Protein AF-A0A210Q306-F1 (afdb_monomer_lite)

Foldseek 3Di:
DDDPDDPPLPQPLPLLLVLLVLLLVVLVCCCVPVVVLQVVDPLSVLVNVLSVVVNVCSDSVNRPPPDDQPCVVLSLLLSLLSLLLVLLSQLLVLLVCCCVPFFPDDPVLVVLSVVLVVLSVVLSVLSSVLSVLSVVQSVCVVVVHDRDPVSSVVSVVSSVVSVVSSVVSCVSSVVSSVRLLVRLVVLLVVLVVLLVVLQCVLVVQLVVCVVVVPDPVSNVVSPVVSVVSNVVSVVSVVSNVSSVVSVVSSVVSVVSSVSSVVSSVVVVVSCVVVCVVVPDPDDPDDDDDD

Secondary structure (DSSP, 8-state):
-----------TTTHHHHHHHHHHHHHHHHHHHSHHHHHT-HHHHHHHHHHHHHHHH--GGGG-SSS--TTHHHHHHHHHHHHHHHHHHHHHHHHHHHHHHT----HHHHHHHHHHHHHHHHHHHHHHHHHHHHHHHHHHHHTTPPPPHHHHHHHHHHHHHHHHHHHHHHHHHHHHHHHHHHHHHHHHHHHHHHHHHHHHHHHHHHHHHHHHT--HHHHHHHHHHHHHHHHHHHHTHHHHHHHHHHHHHHHHHHHHHHHHHHHHHHHHHHHHHHHTT-S------S----

Sequence (290 aa):
MTETGLHSLVKPSSEEQLAVECLCNHLQHLKNHDSHFYENQSFLSETQIFLERLRTVCTPESFDTVQVPGWLPCLQSLIVTVSETLYVVLSSYVCKKAADDVIVIPSRAKDQLKELLLWIRDIQKVVVAMQHGMVDMMEAKESRSAVPVRDSQQLAHRSQHALDMLEGCHVLLATVLEMVERKCTFEVRFFNTASVTVGTISVGRFAWSLWQGEGLEEVIHAGLWSTCMGFTAALFQVPRVRVTDIQTQLVRHQKLRKKIKKMSAGWKKNQDWSYAKFVHIPSPRNGARL

Structure (mmCIF, N/CA/C/O backbone):
data_AF-A0A210Q306-F1
#
_entry.id   AF-A0A210Q306-F1
#
loop_
_atom_site.group_PDB
_atom_site.id
_atom_site.type_symbol
_atom_site.label_atom_id
_atom_site.label_alt_id
_atom_site.label_comp_id
_atom_site.label_asym_id
_atom_site.label_entity_id
_atom_site.label_seq_id
_atom_site.pdbx_PDB_ins_code
_atom_site.Cartn_x
_atom_site.Cartn_y
_atom_site.Cartn_z
_atom_site.occupancy
_atom_site.B_iso_or_equiv
_atom_site.auth_seq_id
_atom_site.auth_comp_id
_atom_site.auth_asym_id
_atom_site.auth_atom_id
_atom_site.pdbx_PDB_model_num
ATOM 1 N N . MET A 1 1 ? 40.745 35.071 -16.436 1.00 32.53 1 MET A N 1
ATOM 2 C CA . MET A 1 1 ? 39.423 35.369 -17.032 1.00 32.53 1 MET A CA 1
ATOM 3 C C . MET A 1 1 ? 39.346 34.564 -18.319 1.00 32.53 1 MET A C 1
ATOM 5 O O . MET A 1 1 ? 40.253 34.735 -19.111 1.00 32.53 1 MET A O 1
ATOM 9 N N . THR A 1 2 ? 38.438 33.633 -18.596 1.00 36.88 2 THR A N 1
ATOM 10 C CA . THR A 1 2 ? 37.255 33.067 -17.922 1.00 36.88 2 THR A CA 1
ATOM 11 C C . THR A 1 2 ? 36.914 31.807 -18.732 1.00 36.88 2 THR A C 1
ATOM 13 O O . THR A 1 2 ? 36.442 31.949 -19.851 1.00 36.88 2 THR A O 1
ATOM 16 N N . GLU A 1 3 ? 37.135 30.604 -18.198 1.00 30.28 3 GLU A N 1
ATOM 17 C CA . GLU A 1 3 ? 36.608 29.344 -18.776 1.00 30.28 3 GLU A CA 1
ATOM 18 C C . GLU A 1 3 ? 35.972 28.455 -17.691 1.00 30.28 3 GLU A C 1
ATOM 20 O O . GLU A 1 3 ? 35.941 27.233 -17.760 1.00 30.28 3 GLU A O 1
ATOM 25 N N . THR A 1 4 ? 35.410 29.076 -16.655 1.00 40.00 4 THR A N 1
ATOM 26 C CA . THR A 1 4 ? 34.457 28.417 -15.755 1.00 40.00 4 THR A CA 1
ATOM 27 C C . THR A 1 4 ? 33.056 28.641 -16.301 1.00 40.00 4 THR A C 1
ATOM 29 O O . THR A 1 4 ? 32.362 29.571 -15.894 1.00 40.00 4 THR A O 1
ATOM 32 N N . GLY A 1 5 ? 32.653 27.817 -17.263 1.00 32.34 5 GLY A N 1
ATOM 33 C CA . GLY A 1 5 ? 31.313 27.857 -17.838 1.00 32.34 5 GLY A CA 1
ATOM 34 C C . GLY A 1 5 ? 30.818 26.465 -18.213 1.00 32.34 5 GLY A C 1
ATOM 35 O O . GLY A 1 5 ? 31.291 25.893 -19.182 1.00 32.34 5 GLY A O 1
ATOM 36 N N . LEU A 1 6 ? 29.815 25.969 -17.479 1.00 33.03 6 LEU A N 1
ATOM 37 C CA . LEU A 1 6 ? 28.946 24.828 -17.829 1.00 33.03 6 LEU A CA 1
ATOM 38 C C . LEU A 1 6 ? 29.453 23.379 -17.627 1.00 33.03 6 LEU A C 1
ATOM 40 O O . LEU A 1 6 ? 29.201 22.516 -18.463 1.00 33.03 6 LEU A O 1
ATOM 44 N N . HIS A 1 7 ? 29.986 23.041 -16.448 1.00 32.34 7 HIS A N 1
ATOM 45 C CA . HIS A 1 7 ? 30.028 21.634 -15.988 1.00 32.34 7 HIS A CA 1
ATOM 46 C C . HIS A 1 7 ? 29.140 21.332 -14.770 1.00 32.34 7 HIS A C 1
ATOM 48 O O . HIS A 1 7 ? 29.356 20.354 -14.065 1.00 32.34 7 HIS A O 1
ATOM 54 N N . SER A 1 8 ? 28.079 22.111 -14.545 1.00 32.75 8 SER A N 1
ATOM 55 C CA . SER A 1 8 ? 26.972 21.689 -13.675 1.00 32.75 8 SER A CA 1
ATOM 56 C C . SER A 1 8 ? 25.806 21.162 -14.518 1.00 32.75 8 SER A C 1
ATOM 58 O O . SER A 1 8 ? 24.692 21.683 -14.469 1.00 32.75 8 SER A O 1
ATOM 60 N N . LEU A 1 9 ? 26.058 20.149 -15.347 1.00 36.06 9 LEU A N 1
ATOM 61 C CA . LEU A 1 9 ? 24.964 19.306 -15.816 1.00 36.06 9 LEU A CA 1
ATOM 62 C C . LEU A 1 9 ? 24.588 18.425 -14.625 1.00 36.06 9 LEU A C 1
ATOM 64 O O . LEU A 1 9 ? 25.396 17.630 -14.155 1.00 36.06 9 LEU A O 1
ATOM 68 N N . VAL A 1 10 ? 23.404 18.705 -14.078 1.00 40.34 10 VAL A N 1
ATOM 69 C CA . VAL A 1 10 ? 22.701 17.973 -13.018 1.00 40.34 10 VAL A CA 1
ATOM 70 C C . VAL A 1 10 ? 23.116 16.507 -13.027 1.00 40.34 10 VAL A C 1
ATOM 72 O O . VAL A 1 10 ? 22.846 15.826 -14.008 1.00 40.34 10 VAL A O 1
ATOM 75 N N . LYS A 1 11 ? 23.775 16.032 -11.961 1.00 42.47 11 LYS A N 1
ATOM 76 C CA . LYS A 1 11 ? 24.082 14.608 -11.796 1.00 42.47 11 LYS A CA 1
ATOM 77 C C . LYS A 1 11 ? 22.750 13.844 -11.717 1.00 42.47 11 LYS A C 1
ATOM 79 O O . LYS A 1 11 ? 22.086 13.956 -10.687 1.00 42.47 11 LYS A O 1
ATOM 84 N N . PRO A 1 12 ? 22.371 13.040 -12.727 1.00 47.28 12 PRO A N 1
ATOM 85 C CA . PRO A 1 12 ? 21.210 12.149 -12.647 1.00 47.28 12 PRO A CA 1
ATOM 86 C C . PRO A 1 12 ? 21.438 10.985 -11.661 1.00 47.28 12 PRO A C 1
ATOM 88 O O . PRO A 1 12 ? 20.616 10.094 -11.536 1.00 47.28 12 PRO A O 1
ATOM 91 N N . SER A 1 13 ? 22.578 10.946 -10.961 1.00 55.38 13 SER A N 1
ATOM 92 C CA . SER A 1 13 ? 22.954 9.827 -10.100 1.00 55.38 13 SER A CA 1
ATOM 93 C C . SER A 1 13 ? 22.324 9.873 -8.704 1.00 55.38 13 SER A C 1
ATOM 95 O O . SER A 1 13 ? 22.337 8.856 -8.023 1.00 55.38 13 SER A O 1
ATOM 97 N N . SER A 1 14 ? 21.809 11.018 -8.231 1.00 63.56 14 SER A N 1
ATOM 98 C CA . SER A 1 14 ? 21.320 11.127 -6.847 1.00 63.56 14 SER A CA 1
ATOM 99 C C . SER A 1 14 ? 19.845 10.762 -6.693 1.00 63.56 14 SER A C 1
ATOM 101 O O . SER A 1 14 ? 19.502 10.030 -5.772 1.00 63.56 14 SER A O 1
ATOM 103 N N . GLU A 1 15 ? 18.952 11.236 -7.562 1.00 75.06 15 GLU A N 1
ATOM 104 C CA . GLU A 1 15 ? 17.506 11.094 -7.341 1.00 75.06 15 GLU A CA 1
ATOM 105 C C . GLU A 1 15 ? 17.005 9.665 -7.601 1.00 75.06 15 GLU A C 1
ATOM 107 O O . GLU A 1 15 ? 16.178 9.157 -6.847 1.00 75.06 15 GLU A O 1
ATOM 112 N N . GLU A 1 16 ? 17.537 8.988 -8.615 1.00 78.31 16 GLU A N 1
ATOM 113 C CA . GLU A 1 16 ? 17.227 7.608 -8.986 1.00 78.31 16 GLU A CA 1
ATOM 114 C C . GLU A 1 16 ? 17.752 6.636 -7.933 1.00 78.31 16 GLU A C 1
ATOM 116 O O . GLU A 1 16 ? 17.017 5.759 -7.477 1.00 78.31 16 GLU A O 1
ATOM 121 N N . GLN A 1 17 ? 18.995 6.834 -7.484 1.00 78.31 17 GLN A N 1
ATOM 122 C CA . GLN A 1 17 ? 19.583 6.051 -6.401 1.00 78.31 17 GLN A CA 1
ATOM 123 C C . GLN A 1 17 ? 18.792 6.240 -5.100 1.00 78.31 17 GLN A C 1
ATOM 125 O O . GLN A 1 17 ? 18.456 5.258 -4.441 1.00 78.31 17 GLN A O 1
ATOM 130 N N . LEU A 1 18 ? 18.417 7.481 -4.765 1.00 81.31 18 LEU A N 1
ATOM 131 C CA . LEU A 1 18 ? 17.568 7.776 -3.610 1.00 81.31 18 LEU A CA 1
ATOM 132 C C . LEU A 1 18 ? 16.175 7.150 -3.743 1.00 81.31 18 LEU A C 1
ATOM 134 O O . LEU A 1 18 ? 15.623 6.689 -2.743 1.00 81.31 18 LEU A O 1
ATOM 138 N N . ALA A 1 19 ? 15.588 7.125 -4.942 1.00 84.50 19 ALA A N 1
ATOM 139 C CA . ALA A 1 19 ? 14.298 6.490 -5.189 1.00 84.50 19 ALA A CA 1
ATOM 140 C C . ALA A 1 19 ? 14.376 4.970 -4.979 1.00 84.50 19 ALA A C 1
ATOM 142 O O . ALA A 1 19 ? 13.551 4.417 -4.248 1.00 84.50 19 ALA A O 1
ATOM 143 N N . VAL A 1 20 ? 15.394 4.315 -5.547 1.00 86.38 20 VAL A N 1
ATOM 144 C CA . VAL A 1 20 ? 15.662 2.881 -5.352 1.00 86.38 20 VAL A CA 1
ATOM 145 C C . VAL A 1 20 ? 15.909 2.579 -3.875 1.00 86.38 20 VAL A C 1
ATOM 147 O O . VAL A 1 20 ? 15.268 1.692 -3.320 1.00 86.38 20 VAL A O 1
ATOM 150 N N . GLU A 1 21 ? 16.746 3.363 -3.195 1.00 85.94 21 GLU A N 1
ATOM 151 C CA . GLU A 1 21 ? 17.021 3.195 -1.767 1.00 85.94 21 GLU A CA 1
ATOM 152 C C . GLU A 1 21 ? 15.759 3.372 -0.909 1.00 85.94 21 GLU A C 1
ATOM 154 O O . GLU A 1 21 ? 15.513 2.588 0.008 1.00 85.94 21 GLU A O 1
ATOM 159 N N . CYS A 1 22 ? 14.907 4.352 -1.226 1.00 87.00 22 CYS A N 1
ATOM 160 C CA . CYS A 1 22 ? 13.625 4.531 -0.544 1.00 87.00 22 CYS A CA 1
ATOM 161 C C . CYS A 1 22 ? 12.708 3.313 -0.703 1.00 87.00 22 CYS A C 1
ATOM 163 O O . CYS A 1 22 ? 12.054 2.923 0.266 1.00 87.00 22 CYS A O 1
ATOM 165 N N . LEU A 1 23 ? 12.647 2.726 -1.901 1.00 89.69 23 LEU A N 1
ATOM 166 C CA . LEU A 1 23 ? 11.843 1.535 -2.166 1.00 89.69 23 LEU A CA 1
ATOM 167 C C . LEU A 1 23 ? 12.422 0.298 -1.464 1.00 89.69 23 LEU A C 1
ATOM 169 O O . LEU A 1 23 ? 11.667 -0.409 -0.798 1.00 89.69 23 LEU A O 1
ATOM 173 N N . CYS A 1 24 ? 13.742 0.083 -1.519 1.00 89.50 24 CYS A N 1
ATOM 174 C CA . CYS A 1 24 ? 14.417 -1.001 -0.796 1.00 89.50 24 CYS A CA 1
ATOM 175 C C . CYS A 1 24 ? 14.169 -0.915 0.711 1.00 89.50 24 CYS A C 1
ATOM 177 O O . CYS A 1 24 ? 13.750 -1.891 1.326 1.00 89.50 24 CYS A O 1
ATOM 179 N N . ASN A 1 25 ? 14.372 0.263 1.307 1.00 89.56 25 ASN A N 1
ATOM 180 C CA . ASN A 1 25 ? 14.171 0.466 2.741 1.00 89.56 25 ASN A CA 1
ATOM 181 C C . ASN A 1 25 ? 12.715 0.209 3.150 1.00 89.56 25 ASN A C 1
ATOM 183 O O . ASN A 1 25 ? 12.457 -0.353 4.215 1.00 89.56 25 ASN A O 1
ATOM 187 N N . HIS A 1 26 ? 11.755 0.587 2.302 1.00 89.69 26 HIS A N 1
ATOM 188 C CA . HIS A 1 26 ? 10.343 0.316 2.555 1.00 89.69 26 HIS A CA 1
ATOM 189 C C . HIS A 1 26 ? 10.011 -1.179 2.472 1.00 89.69 26 HIS A C 1
ATOM 191 O O . HIS A 1 26 ? 9.325 -1.690 3.355 1.00 89.69 26 HIS A O 1
ATOM 197 N N . LEU A 1 27 ? 10.519 -1.898 1.467 1.00 89.12 27 LEU A N 1
ATOM 198 C CA . LEU A 1 27 ? 10.337 -3.351 1.354 1.00 89.12 27 LEU A CA 1
ATOM 199 C C . LEU A 1 27 ? 11.007 -4.107 2.506 1.00 89.12 27 LEU A C 1
ATOM 201 O O . LEU A 1 27 ? 10.403 -5.018 3.066 1.00 89.12 27 LEU A O 1
ATOM 205 N N . GLN A 1 28 ? 12.197 -3.678 2.929 1.00 89.00 28 GLN A N 1
ATOM 206 C CA . GLN A 1 28 ? 12.886 -4.258 4.077 1.00 89.00 28 GLN A CA 1
ATOM 207 C C . GLN A 1 28 ? 12.100 -4.048 5.377 1.00 89.00 28 GLN A C 1
ATOM 209 O O . GLN A 1 28 ? 11.973 -4.965 6.186 1.00 89.00 28 GLN A O 1
ATOM 214 N N . HIS A 1 29 ? 11.518 -2.860 5.570 1.00 88.06 29 HIS A N 1
ATOM 215 C CA . HIS A 1 29 ? 10.629 -2.614 6.701 1.00 88.06 29 HIS A CA 1
ATOM 216 C C . HIS A 1 29 ? 9.409 -3.544 6.663 1.00 88.06 29 HIS A C 1
ATOM 218 O O . HIS A 1 29 ? 9.043 -4.106 7.693 1.00 88.06 29 HIS A O 1
ATOM 224 N N . LEU A 1 30 ? 8.772 -3.709 5.498 1.00 86.31 30 LEU A N 1
ATOM 225 C CA . LEU A 1 30 ? 7.632 -4.619 5.346 1.00 86.31 30 LEU A CA 1
ATOM 226 C C . LEU A 1 30 ? 8.014 -6.062 5.667 1.00 86.31 30 LEU A C 1
ATOM 228 O O . LEU A 1 30 ? 7.298 -6.730 6.399 1.00 86.31 30 LEU A O 1
ATOM 232 N N . LYS A 1 31 ? 9.167 -6.525 5.189 1.00 85.88 31 LYS A N 1
ATOM 233 C CA . LYS A 1 31 ? 9.674 -7.864 5.489 1.00 85.88 31 LYS A CA 1
ATOM 234 C C . LYS A 1 31 ? 9.876 -8.086 6.992 1.00 85.88 31 LYS A C 1
ATOM 236 O O . LYS A 1 31 ? 9.561 -9.160 7.490 1.00 85.88 31 LYS A O 1
ATOM 241 N N . ASN A 1 32 ? 10.361 -7.076 7.714 1.00 85.38 32 ASN A N 1
ATOM 242 C CA . ASN A 1 32 ? 10.674 -7.191 9.141 1.00 85.38 32 ASN A CA 1
ATOM 243 C C . ASN A 1 32 ? 9.454 -7.036 10.064 1.00 85.38 32 ASN A C 1
ATOM 245 O O . ASN A 1 32 ? 9.391 -7.694 11.098 1.00 85.38 32 ASN A O 1
ATOM 249 N N . HIS A 1 33 ? 8.516 -6.146 9.732 1.00 80.00 33 HIS A N 1
ATOM 250 C CA . HIS A 1 33 ? 7.402 -5.781 10.621 1.00 80.00 33 HIS A CA 1
ATOM 251 C C . HIS A 1 33 ? 6.039 -6.294 10.149 1.00 80.00 33 HIS A C 1
ATOM 253 O O . HIS A 1 33 ? 5.136 -6.454 10.963 1.00 80.00 33 HIS A O 1
ATOM 259 N N . ASP A 1 34 ? 5.906 -6.582 8.857 1.00 78.12 34 ASP A N 1
ATOM 260 C CA . ASP A 1 34 ? 4.669 -6.984 8.190 1.00 78.12 34 ASP A CA 1
ATOM 261 C C . ASP A 1 34 ? 4.905 -8.290 7.389 1.00 78.12 34 ASP A C 1
ATOM 263 O O . ASP A 1 34 ? 4.371 -8.471 6.293 1.00 78.12 34 ASP A O 1
ATOM 267 N N . SER A 1 35 ? 5.725 -9.212 7.920 1.00 71.25 35 SER A N 1
ATOM 268 C CA . SER A 1 35 ? 6.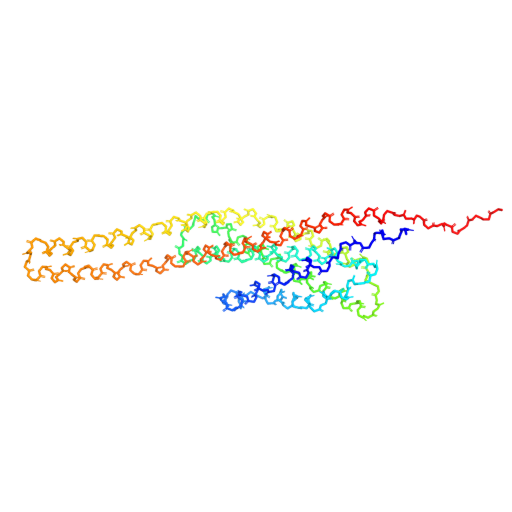267 -10.384 7.199 1.00 71.25 35 SER A CA 1
ATOM 269 C C . SER A 1 35 ? 5.204 -11.261 6.531 1.00 71.25 35 SER A C 1
ATOM 271 O O . SER A 1 35 ? 5.382 -11.687 5.392 1.00 71.25 35 SER A O 1
ATOM 273 N N . HIS A 1 36 ? 4.049 -11.443 7.176 1.00 72.69 36 HIS A N 1
ATOM 274 C CA . HIS A 1 36 ? 2.911 -12.181 6.619 1.00 72.69 36 HIS A CA 1
ATOM 275 C C . HIS A 1 36 ? 2.432 -11.610 5.269 1.00 72.69 36 HIS A C 1
ATOM 277 O O . HIS A 1 36 ? 1.955 -12.345 4.405 1.00 72.69 36 HIS A O 1
ATOM 283 N N . PHE A 1 37 ? 2.518 -10.293 5.067 1.00 68.19 37 PHE A N 1
ATOM 284 C CA . PHE A 1 37 ? 2.168 -9.667 3.789 1.00 68.19 37 PHE A CA 1
ATOM 285 C C . PHE A 1 37 ? 3.207 -9.985 2.714 1.00 68.19 37 PHE A C 1
ATOM 287 O O . PHE A 1 37 ? 2.855 -10.167 1.551 1.00 68.19 37 PHE A O 1
ATOM 294 N N . TYR A 1 38 ? 4.475 -10.039 3.115 1.00 70.44 38 TYR A N 1
ATOM 295 C CA . TYR A 1 38 ? 5.615 -10.239 2.235 1.00 70.44 38 TYR A CA 1
ATOM 296 C C . TYR A 1 38 ? 5.702 -11.688 1.730 1.00 70.44 38 TYR A C 1
ATOM 298 O O . TYR A 1 38 ? 5.830 -11.909 0.531 1.00 70.44 38 TYR A O 1
ATOM 306 N N . GLU A 1 39 ? 5.554 -12.676 2.616 1.00 61.75 39 GLU A N 1
ATOM 307 C CA . GLU A 1 39 ? 5.637 -14.108 2.270 1.00 61.75 39 GLU A CA 1
ATOM 308 C C . GLU A 1 39 ? 4.517 -14.565 1.326 1.00 61.75 39 GLU A C 1
ATOM 310 O O . GLU A 1 39 ? 4.724 -15.416 0.465 1.00 61.75 39 GLU A O 1
ATOM 315 N N . ASN A 1 40 ? 3.333 -13.960 1.440 1.00 66.81 40 ASN A N 1
ATOM 316 C CA . ASN A 1 40 ? 2.174 -14.309 0.620 1.00 66.81 40 ASN A CA 1
ATOM 317 C C . ASN A 1 40 ? 2.162 -13.632 -0.760 1.00 66.81 40 ASN A C 1
ATOM 319 O O . ASN A 1 40 ? 1.233 -13.854 -1.542 1.00 66.81 40 ASN A O 1
ATOM 323 N N . GLN A 1 41 ? 3.146 -12.783 -1.071 1.00 77.50 41 GLN A N 1
ATOM 324 C CA . GLN A 1 41 ? 3.180 -12.036 -2.324 1.00 77.50 41 GLN A CA 1
ATOM 325 C C . GLN A 1 41 ? 4.530 -12.149 -3.024 1.00 77.50 41 GLN A C 1
ATOM 327 O O . GLN A 1 41 ? 5.420 -11.326 -2.818 1.00 77.50 41 GLN A O 1
ATOM 332 N N . SER A 1 42 ? 4.627 -13.101 -3.957 1.00 85.69 42 SER A N 1
ATOM 333 C CA . SER A 1 42 ? 5.804 -13.289 -4.822 1.00 85.69 42 SER A CA 1
ATOM 334 C C . SER A 1 42 ? 6.248 -12.002 -5.527 1.00 85.69 42 SER A C 1
ATOM 336 O O . SER A 1 42 ? 7.435 -11.759 -5.707 1.00 85.69 42 SER A O 1
ATOM 338 N N . PHE A 1 43 ? 5.309 -11.115 -5.861 1.00 90.31 43 PHE A N 1
ATOM 339 C CA . PHE A 1 43 ? 5.620 -9.797 -6.412 1.00 90.31 43 PHE A CA 1
ATOM 340 C C . PHE A 1 43 ? 6.557 -8.962 -5.518 1.00 90.31 43 PHE A C 1
ATOM 342 O O . PHE A 1 43 ? 7.436 -8.272 -6.035 1.00 90.31 43 PHE A O 1
ATOM 349 N N . LEU A 1 44 ? 6.381 -9.001 -4.190 1.00 90.50 44 LEU A N 1
ATOM 350 C CA . LEU A 1 44 ? 7.188 -8.214 -3.252 1.00 90.50 44 LEU A CA 1
ATOM 351 C C . LEU A 1 44 ? 8.621 -8.745 -3.160 1.00 90.50 44 LEU A C 1
ATOM 353 O O . LEU A 1 44 ? 9.553 -7.941 -3.134 1.00 90.50 44 LEU A O 1
ATOM 357 N N . SER A 1 45 ? 8.797 -10.070 -3.180 1.00 88.50 45 SER A N 1
ATOM 358 C CA . SER A 1 45 ? 10.123 -10.694 -3.205 1.00 88.50 45 SER A CA 1
ATOM 359 C C . SER A 1 45 ? 10.870 -10.419 -4.505 1.00 88.50 45 SER A C 1
ATOM 361 O O . SER A 1 45 ? 12.012 -9.968 -4.459 1.00 88.50 45 SER A O 1
ATOM 363 N N . GLU A 1 46 ? 10.213 -10.598 -5.653 1.00 89.69 46 GLU A N 1
ATOM 364 C CA . GLU A 1 46 ? 10.813 -10.316 -6.966 1.00 89.69 46 GLU A CA 1
ATOM 365 C C . GLU A 1 46 ? 11.210 -8.841 -7.093 1.00 89.69 46 GLU A C 1
ATOM 367 O O . GLU A 1 46 ? 12.323 -8.502 -7.495 1.00 89.69 46 GLU A O 1
ATOM 372 N N . THR A 1 47 ? 10.328 -7.941 -6.649 1.00 92.31 47 THR A N 1
ATOM 373 C CA . THR A 1 47 ? 10.602 -6.502 -6.678 1.00 92.31 47 THR A CA 1
ATOM 374 C C . THR A 1 47 ? 11.770 -6.125 -5.766 1.00 92.31 47 THR A C 1
ATOM 376 O O . THR A 1 47 ? 12.557 -5.252 -6.128 1.00 92.31 47 THR A O 1
ATOM 379 N N . GLN A 1 48 ? 11.920 -6.767 -4.602 1.00 91.75 48 GLN A N 1
ATOM 380 C CA . GLN A 1 48 ? 13.069 -6.527 -3.727 1.00 91.75 48 GLN A CA 1
ATOM 381 C C . GLN A 1 48 ? 14.376 -6.969 -4.390 1.00 91.75 48 GLN A C 1
ATOM 383 O O . GLN A 1 48 ? 15.316 -6.179 -4.425 1.00 91.75 48 GLN A O 1
ATOM 388 N N . ILE A 1 49 ? 14.417 -8.176 -4.961 1.00 90.00 49 ILE A N 1
ATOM 389 C CA . ILE A 1 49 ? 15.596 -8.696 -5.671 1.00 90.00 49 ILE A CA 1
ATOM 390 C C . ILE A 1 49 ? 15.984 -7.751 -6.813 1.00 90.00 49 ILE A C 1
ATOM 392 O O . ILE A 1 49 ? 17.147 -7.367 -6.951 1.00 90.00 49 ILE A O 1
ATOM 396 N N . PHE A 1 50 ? 14.999 -7.317 -7.600 1.00 90.88 50 PHE A N 1
ATOM 397 C CA . PHE A 1 50 ? 15.201 -6.354 -8.677 1.00 90.88 50 PHE A CA 1
ATOM 398 C C . PHE A 1 50 ? 15.800 -5.030 -8.179 1.00 90.88 50 PHE A C 1
ATOM 400 O O . PHE A 1 50 ? 16.783 -4.544 -8.741 1.00 90.88 50 PHE A O 1
ATOM 407 N N . LEU A 1 51 ? 15.236 -4.437 -7.123 1.00 90.00 51 LEU A N 1
ATOM 408 C CA . LEU A 1 51 ? 15.710 -3.158 -6.592 1.00 90.00 51 LEU A CA 1
ATOM 409 C C . LEU A 1 51 ? 17.092 -3.270 -5.932 1.00 90.00 51 LEU A C 1
ATOM 411 O O . LEU A 1 51 ? 17.896 -2.346 -6.044 1.00 90.00 51 LEU A O 1
ATOM 415 N N . GLU A 1 52 ? 17.398 -4.391 -5.277 1.00 87.38 52 GLU A N 1
ATOM 416 C CA . GLU A 1 52 ? 18.734 -4.671 -4.743 1.00 87.38 52 GLU A CA 1
ATOM 417 C C . GLU A 1 52 ? 19.770 -4.761 -5.869 1.00 87.38 52 GLU A C 1
ATOM 419 O O . GLU A 1 52 ? 20.831 -4.146 -5.768 1.00 87.38 52 GLU A O 1
ATOM 424 N N . ARG A 1 53 ? 19.429 -5.414 -6.986 1.00 83.44 53 ARG A N 1
ATOM 425 C CA . ARG A 1 53 ? 20.280 -5.467 -8.186 1.00 83.44 53 ARG A CA 1
ATOM 426 C C . ARG A 1 53 ? 20.440 -4.095 -8.844 1.00 83.44 53 ARG A C 1
ATOM 428 O O . ARG A 1 53 ? 21.533 -3.726 -9.258 1.00 83.44 53 ARG A O 1
ATOM 435 N N . LEU A 1 54 ? 19.384 -3.280 -8.886 1.00 82.75 54 LEU A N 1
ATOM 436 C CA . LEU A 1 54 ? 19.501 -1.888 -9.333 1.00 82.75 54 LEU A CA 1
ATOM 437 C C . LEU A 1 54 ? 20.413 -1.066 -8.429 1.00 82.75 54 LEU A C 1
ATOM 439 O O . LEU A 1 54 ? 21.180 -0.246 -8.923 1.00 82.75 54 LEU A O 1
ATOM 443 N N . ARG A 1 55 ? 20.359 -1.279 -7.113 1.00 79.56 55 ARG A N 1
ATOM 444 C CA . ARG A 1 55 ? 21.213 -0.569 -6.158 1.00 79.56 55 ARG A CA 1
ATOM 445 C C . ARG A 1 55 ? 22.697 -0.845 -6.405 1.00 79.56 55 ARG A C 1
ATOM 447 O O . ARG A 1 55 ? 23.502 0.058 -6.193 1.00 79.56 55 ARG A O 1
ATOM 454 N N . THR A 1 56 ? 23.060 -2.050 -6.848 1.00 75.12 56 THR A N 1
ATOM 455 C CA . THR A 1 56 ? 24.455 -2.392 -7.168 1.00 75.12 56 THR A CA 1
ATOM 456 C C . THR A 1 56 ? 24.913 -1.852 -8.520 1.00 75.12 56 THR A C 1
ATOM 458 O O . THR A 1 56 ? 26.097 -1.586 -8.685 1.00 75.12 56 THR A O 1
ATOM 461 N N . VAL A 1 57 ? 23.995 -1.671 -9.477 1.00 68.38 57 VAL A N 1
ATOM 462 C CA . VAL A 1 57 ? 24.310 -1.199 -10.839 1.00 68.38 57 VAL A CA 1
ATOM 463 C C . VAL A 1 57 ? 24.265 0.329 -10.951 1.00 68.38 57 VAL A C 1
ATOM 465 O O . VAL A 1 57 ? 25.071 0.918 -11.665 1.00 68.38 57 VAL A O 1
ATOM 468 N N . CYS A 1 58 ? 23.361 0.991 -10.228 1.00 65.94 58 CYS A N 1
ATOM 469 C CA . CYS A 1 58 ? 23.205 2.445 -10.215 1.00 65.94 58 CYS A CA 1
ATOM 470 C C . CYS A 1 58 ? 24.214 3.113 -9.262 1.00 65.94 58 CYS A C 1
ATOM 472 O O . CYS A 1 58 ? 23.827 3.747 -8.278 1.00 65.94 58 CYS A O 1
ATOM 474 N N . THR A 1 59 ? 25.511 2.975 -9.542 1.00 65.62 59 THR A N 1
ATOM 475 C CA . THR A 1 59 ? 26.580 3.689 -8.823 1.00 65.62 59 THR A CA 1
ATOM 476 C C . THR A 1 59 ? 26.921 5.009 -9.520 1.00 65.62 59 THR A C 1
ATOM 478 O O . THR A 1 59 ? 26.741 5.112 -10.734 1.00 65.62 59 THR A O 1
ATOM 481 N N . PRO A 1 60 ? 27.452 6.027 -8.815 1.00 60.22 60 PRO A N 1
ATOM 482 C CA . PRO A 1 60 ? 27.884 7.283 -9.438 1.00 60.22 60 PRO A CA 1
ATOM 483 C C . PRO A 1 60 ? 28.817 7.072 -10.644 1.00 60.22 60 PRO A C 1
ATOM 485 O O . PRO A 1 60 ? 28.661 7.729 -11.668 1.00 60.22 60 PRO A O 1
ATOM 488 N N . GLU A 1 61 ? 29.699 6.076 -10.554 1.00 60.09 61 GLU A N 1
ATOM 489 C CA . GLU A 1 61 ? 30.662 5.679 -11.590 1.00 60.09 61 GLU A CA 1
ATOM 490 C C . GLU A 1 61 ? 29.982 5.160 -12.869 1.00 60.09 61 GLU A C 1
ATOM 492 O O . GLU A 1 61 ? 30.458 5.391 -13.978 1.00 60.09 61 GLU A O 1
ATOM 497 N N . SER A 1 62 ? 28.825 4.500 -12.741 1.00 57.25 62 SER A N 1
ATOM 498 C CA . SER A 1 62 ? 28.048 3.988 -13.880 1.00 57.25 62 SER A CA 1
ATOM 499 C C . SER A 1 62 ? 27.391 5.091 -14.729 1.00 57.25 62 SER A C 1
ATOM 501 O O . SER A 1 62 ? 26.994 4.826 -15.873 1.00 57.25 62 SER A O 1
ATOM 503 N N . PHE A 1 63 ? 27.312 6.311 -14.177 1.00 56.28 63 PHE A N 1
ATOM 504 C CA . PHE A 1 63 ? 26.723 7.514 -14.773 1.00 56.28 63 PHE A CA 1
ATOM 505 C C . PHE A 1 63 ? 27.759 8.582 -15.163 1.00 56.28 63 PHE A C 1
ATOM 507 O O . PHE A 1 63 ? 27.381 9.573 -15.783 1.00 56.28 63 PHE A O 1
ATOM 514 N N . ASP A 1 64 ? 29.046 8.383 -14.856 1.00 49.34 64 ASP A N 1
ATOM 515 C CA . ASP A 1 64 ? 30.141 9.307 -15.208 1.00 49.34 64 ASP A CA 1
ATOM 516 C C . ASP A 1 64 ? 30.531 9.252 -16.703 1.00 49.34 64 ASP A C 1
ATOM 518 O O . ASP A 1 64 ? 31.433 9.957 -17.161 1.00 49.34 64 ASP A O 1
ATOM 522 N N . THR A 1 65 ? 29.838 8.449 -17.515 1.00 50.75 65 THR A N 1
ATOM 523 C CA . THR A 1 65 ? 30.006 8.475 -18.970 1.00 50.75 65 THR A CA 1
ATOM 524 C C . THR A 1 65 ? 29.342 9.719 -19.567 1.00 50.75 65 THR A C 1
ATOM 526 O O . THR A 1 65 ? 28.178 9.991 -19.298 1.00 50.75 65 THR A O 1
ATOM 529 N N . VAL A 1 66 ? 30.053 10.429 -20.455 1.00 43.09 66 VAL A N 1
ATOM 530 C CA . VAL A 1 66 ? 29.631 11.678 -21.145 1.00 43.09 66 VAL A CA 1
ATOM 531 C C . VAL A 1 66 ? 28.280 11.562 -21.890 1.00 43.09 66 VAL A C 1
ATOM 533 O O . VAL A 1 66 ? 27.695 12.569 -22.284 1.00 43.09 66 VAL A O 1
ATOM 536 N N . GLN A 1 67 ? 27.747 10.350 -22.062 1.00 53.19 67 GLN A N 1
ATOM 537 C CA . GLN A 1 67 ? 26.439 10.085 -22.654 1.00 53.19 67 GLN A CA 1
ATOM 538 C C . GLN A 1 67 ? 25.465 9.504 -21.625 1.00 53.19 67 GLN A C 1
ATOM 540 O O . GLN A 1 67 ? 25.780 8.542 -20.923 1.00 53.19 67 GLN A O 1
ATOM 545 N N . VAL A 1 68 ? 24.251 10.066 -21.591 1.00 56.84 68 VAL A N 1
ATOM 546 C CA . VAL A 1 68 ? 23.122 9.510 -20.837 1.00 56.84 68 VAL A CA 1
ATOM 547 C C . VAL A 1 68 ? 22.833 8.100 -21.365 1.00 56.84 68 VAL A C 1
ATOM 549 O O . VAL A 1 68 ? 22.626 7.947 -22.572 1.00 56.84 68 VAL A O 1
ATOM 552 N N . PRO A 1 69 ? 22.793 7.063 -20.509 1.00 62.66 69 PRO A N 1
ATOM 553 C CA . PRO A 1 69 ? 22.482 5.717 -20.967 1.00 62.66 69 PRO A CA 1
ATOM 554 C C . PRO A 1 69 ? 21.083 5.665 -21.591 1.00 62.66 69 PRO A C 1
ATOM 556 O O . PRO A 1 69 ? 20.112 6.095 -20.970 1.00 62.66 69 PRO A O 1
ATOM 559 N N . GLY A 1 70 ? 20.951 5.093 -22.791 1.00 63.84 70 GLY A N 1
ATOM 560 C CA . GLY A 1 70 ? 19.661 4.990 -23.495 1.00 63.84 70 GLY A CA 1
ATOM 561 C C . GLY A 1 70 ? 18.579 4.203 -22.737 1.00 63.84 70 GLY A C 1
ATOM 562 O O . GLY A 1 70 ? 17.395 4.336 -23.034 1.00 63.84 70 GLY A O 1
ATOM 563 N N . TRP A 1 71 ? 18.966 3.423 -21.723 1.00 70.00 71 TRP A N 1
ATOM 564 C CA . TRP A 1 71 ? 18.057 2.706 -20.827 1.00 70.00 71 TRP A CA 1
ATOM 565 C C . TRP A 1 71 ? 17.574 3.539 -19.629 1.00 70.00 71 TRP A C 1
ATOM 567 O O . TRP A 1 71 ? 16.610 3.142 -18.979 1.00 70.00 71 TRP A O 1
ATOM 577 N N . LEU A 1 72 ? 18.189 4.689 -19.321 1.00 73.81 72 LEU A N 1
ATOM 578 C CA . LEU A 1 72 ? 17.840 5.498 -18.144 1.00 73.81 72 LEU A CA 1
ATOM 579 C C . LEU A 1 72 ? 16.375 5.981 -18.152 1.00 73.81 72 LEU A C 1
ATOM 581 O O . LEU A 1 72 ? 15.713 5.841 -17.123 1.00 73.81 72 LEU A O 1
ATOM 585 N N . PRO A 1 73 ? 15.804 6.464 -19.274 1.00 74.94 73 PRO A N 1
ATOM 586 C CA . PRO A 1 73 ? 14.383 6.815 -19.316 1.00 74.94 73 PRO A CA 1
ATOM 587 C C . PRO A 1 73 ? 13.470 5.610 -19.048 1.00 74.94 73 PRO A C 1
ATOM 589 O O . PRO A 1 73 ? 12.437 5.740 -18.389 1.00 74.94 73 PRO A O 1
ATOM 592 N N . CYS A 1 74 ? 13.871 4.423 -19.515 1.00 75.56 74 CYS A N 1
ATOM 593 C CA . CYS A 1 74 ? 13.141 3.185 -19.259 1.00 75.56 74 CYS A CA 1
ATOM 594 C C . CYS A 1 74 ? 13.213 2.792 -17.778 1.00 75.56 74 CYS A C 1
ATOM 596 O O . CYS A 1 74 ? 12.196 2.414 -17.201 1.00 75.56 74 CYS A O 1
ATOM 598 N N . LEU A 1 75 ? 14.382 2.953 -17.146 1.00 81.62 75 LEU A N 1
ATOM 599 C CA . LEU A 1 75 ? 14.550 2.744 -15.709 1.00 81.62 75 LEU A CA 1
ATOM 600 C C . LEU A 1 75 ? 13.651 3.682 -14.901 1.00 81.62 75 LEU A C 1
ATOM 602 O O . LEU A 1 75 ? 12.929 3.228 -14.021 1.00 81.62 75 LEU A O 1
ATOM 606 N N . GLN A 1 76 ? 13.675 4.981 -15.200 1.00 82.62 76 GLN A N 1
ATOM 607 C CA . GLN A 1 76 ? 12.849 5.976 -14.511 1.00 82.62 76 GLN A CA 1
ATOM 608 C C . GLN A 1 76 ? 11.356 5.632 -14.630 1.00 82.62 76 GLN A C 1
ATOM 610 O O . GLN A 1 76 ? 10.629 5.659 -13.635 1.00 82.62 76 GLN A O 1
ATOM 615 N N . SER A 1 77 ? 10.906 5.251 -15.829 1.00 83.38 77 SER A N 1
ATOM 616 C CA . SER A 1 77 ? 9.525 4.824 -16.077 1.00 83.38 77 SER A CA 1
ATOM 617 C C . SER A 1 77 ? 9.162 3.553 -15.294 1.00 83.38 77 SER A C 1
ATOM 619 O O . SER A 1 77 ? 8.107 3.486 -14.655 1.00 83.38 77 SER A O 1
ATOM 621 N N . LEU A 1 78 ? 10.075 2.580 -15.238 1.00 87.00 78 LEU A N 1
ATOM 622 C CA . LEU A 1 78 ? 9.901 1.358 -14.461 1.00 87.00 78 LEU A CA 1
ATOM 623 C C . LEU A 1 78 ? 9.881 1.625 -12.948 1.00 87.00 78 LEU A C 1
ATOM 625 O O . LEU A 1 78 ? 9.037 1.061 -12.262 1.00 87.00 78 LEU A O 1
ATOM 629 N N . ILE A 1 79 ? 10.726 2.516 -12.416 1.00 88.75 79 ILE A N 1
ATOM 630 C CA . ILE A 1 79 ? 10.708 2.898 -10.992 1.00 88.75 79 ILE A CA 1
ATOM 631 C C . ILE A 1 79 ? 9.353 3.510 -10.614 1.00 88.75 79 ILE A C 1
ATOM 633 O O . ILE A 1 79 ? 8.787 3.152 -9.577 1.00 88.75 79 ILE A O 1
ATOM 637 N N . VAL A 1 80 ? 8.803 4.395 -11.454 1.00 89.12 80 VAL A N 1
ATOM 638 C CA . VAL A 1 80 ? 7.457 4.955 -11.237 1.00 89.12 80 VAL A CA 1
ATOM 639 C C . VAL A 1 80 ? 6.414 3.842 -11.250 1.00 89.12 80 VAL A C 1
ATOM 641 O O . VAL A 1 80 ? 5.620 3.739 -10.318 1.00 89.12 80 VAL A O 1
ATOM 644 N N . THR A 1 81 ? 6.450 2.974 -12.259 1.00 90.00 81 THR A N 1
ATOM 645 C CA . THR A 1 81 ? 5.480 1.882 -12.420 1.00 90.00 81 THR A CA 1
ATOM 646 C C . THR A 1 81 ? 5.529 0.900 -11.243 1.00 90.00 81 THR A C 1
ATOM 648 O O . THR A 1 81 ? 4.490 0.543 -10.688 1.00 90.00 81 THR A O 1
ATOM 651 N N . VAL A 1 82 ? 6.727 0.518 -10.791 1.00 92.00 82 VAL A N 1
ATOM 652 C CA . VAL A 1 82 ? 6.943 -0.316 -9.599 1.00 92.00 82 VAL A CA 1
ATOM 653 C C . VAL A 1 82 ? 6.407 0.375 -8.350 1.00 92.00 82 VAL A C 1
ATOM 655 O O . VAL A 1 82 ? 5.691 -0.248 -7.568 1.00 92.00 82 VAL A O 1
ATOM 658 N N . SER A 1 83 ? 6.705 1.663 -8.161 1.00 92.62 83 SER A N 1
ATOM 659 C CA . SER A 1 83 ? 6.239 2.418 -6.996 1.00 92.62 83 SER A CA 1
ATOM 660 C C . SER A 1 83 ? 4.712 2.520 -6.935 1.00 92.62 83 SER A C 1
ATOM 662 O O . SER A 1 83 ? 4.129 2.319 -5.867 1.00 92.62 83 SER A O 1
ATOM 664 N N . GLU A 1 84 ? 4.058 2.798 -8.063 1.00 92.69 84 GLU A N 1
ATOM 665 C CA . GLU A 1 84 ? 2.597 2.861 -8.153 1.00 92.69 84 GLU A CA 1
ATOM 666 C C . GLU A 1 84 ? 1.959 1.485 -7.937 1.00 92.69 84 GLU A C 1
ATOM 668 O O . GLU A 1 84 ? 1.000 1.363 -7.174 1.00 92.69 84 GLU A O 1
ATOM 673 N N . THR A 1 85 ? 2.545 0.433 -8.513 1.00 93.38 85 THR A N 1
ATOM 674 C CA . THR A 1 85 ? 2.081 -0.947 -8.317 1.00 93.38 85 THR A CA 1
ATOM 675 C C . THR A 1 85 ? 2.196 -1.363 -6.858 1.00 93.38 85 THR A C 1
ATOM 677 O O . THR A 1 85 ? 1.223 -1.850 -6.290 1.00 93.38 85 THR A O 1
ATOM 680 N N . LEU A 1 86 ? 3.335 -1.099 -6.207 1.00 92.94 86 LEU A N 1
ATOM 681 C CA . LEU A 1 86 ? 3.515 -1.339 -4.774 1.00 92.94 86 LEU A CA 1
ATOM 682 C C . LEU A 1 86 ? 2.459 -0.609 -3.945 1.00 92.94 86 LEU A C 1
ATOM 684 O O . LEU A 1 86 ? 1.860 -1.204 -3.052 1.00 92.94 86 LEU A O 1
ATOM 688 N N . TYR A 1 87 ? 2.195 0.665 -4.244 1.00 93.94 87 TYR A N 1
ATOM 689 C CA . TYR A 1 87 ? 1.166 1.421 -3.537 1.00 93.94 87 TYR A CA 1
ATOM 690 C C . TYR A 1 87 ? -0.218 0.778 -3.678 1.00 93.94 87 TYR A C 1
ATOM 692 O O . TYR A 1 87 ? -0.906 0.608 -2.668 1.00 93.94 87 TYR A O 1
ATOM 700 N N . VAL A 1 88 ? -0.623 0.416 -4.899 1.00 93.44 88 VAL A N 1
ATOM 701 C CA . VAL A 1 88 ? -1.932 -0.197 -5.156 1.00 93.44 88 VAL A CA 1
ATOM 702 C C . VAL A 1 88 ? -2.035 -1.553 -4.463 1.00 93.44 88 VAL A C 1
ATOM 704 O O . VAL A 1 88 ? -2.999 -1.790 -3.739 1.00 93.44 88 VAL A O 1
ATOM 707 N N . VAL A 1 89 ? -1.030 -2.412 -4.624 1.00 92.88 89 VAL A N 1
ATOM 708 C CA . VAL A 1 89 ? -0.954 -3.747 -4.015 1.00 92.88 89 VAL A CA 1
ATOM 709 C C . VAL A 1 89 ? -1.097 -3.676 -2.497 1.00 92.88 89 VAL A C 1
ATOM 711 O O . VAL A 1 89 ? -1.985 -4.308 -1.920 1.00 92.88 89 VAL A O 1
ATOM 714 N N . LEU A 1 90 ? -0.241 -2.883 -1.849 1.00 91.94 90 LEU A N 1
ATOM 715 C CA . LEU A 1 90 ? -0.180 -2.804 -0.393 1.00 91.94 90 LEU A CA 1
ATOM 716 C C . LEU A 1 90 ? -1.450 -2.169 0.174 1.00 91.94 90 LEU A C 1
ATOM 718 O O . LEU A 1 90 ? -2.062 -2.720 1.085 1.00 91.94 90 LEU A O 1
ATOM 722 N N . SER A 1 91 ? -1.909 -1.060 -0.412 1.00 93.25 91 SER A N 1
ATOM 723 C CA . SER A 1 91 ? -3.121 -0.377 0.057 1.00 93.25 91 SER A CA 1
ATOM 724 C C . SER A 1 91 ? -4.366 -1.247 -0.111 1.00 93.25 91 SER A C 1
ATOM 726 O O . SER A 1 91 ? -5.212 -1.272 0.779 1.00 93.25 91 SER A O 1
ATOM 728 N N . SER A 1 92 ? -4.471 -2.001 -1.209 1.00 92.44 92 SER A N 1
ATOM 729 C CA . SER A 1 92 ? -5.604 -2.906 -1.447 1.00 92.44 92 SER A CA 1
ATOM 730 C C . SER A 1 92 ? -5.616 -4.059 -0.456 1.00 92.44 92 SER A C 1
ATOM 732 O O . SER A 1 92 ? -6.670 -4.410 0.068 1.00 92.44 92 SER A O 1
ATOM 734 N N . TYR A 1 93 ? -4.447 -4.622 -0.144 1.00 90.75 93 TYR A N 1
ATOM 735 C CA . TYR A 1 93 ? -4.357 -5.661 0.872 1.00 90.75 93 TYR A CA 1
ATOM 736 C C . TYR A 1 93 ? -4.735 -5.116 2.254 1.00 90.75 93 TYR A C 1
ATOM 738 O O . TYR A 1 93 ? -5.512 -5.751 2.963 1.00 90.75 93 TYR A O 1
ATOM 746 N N . VAL A 1 94 ? -4.239 -3.935 2.637 1.00 90.38 94 VAL A N 1
ATOM 747 C CA . VAL A 1 94 ? -4.612 -3.299 3.911 1.00 90.38 94 VAL A CA 1
ATOM 748 C C . VAL A 1 94 ? -6.122 -3.046 3.971 1.00 90.38 94 VAL A C 1
ATOM 750 O O . VAL A 1 94 ? -6.746 -3.355 4.983 1.00 90.38 94 VAL A O 1
ATOM 753 N N . CYS A 1 95 ? -6.735 -2.580 2.878 1.00 91.38 95 CYS A N 1
ATOM 754 C CA . CYS A 1 95 ? -8.189 -2.414 2.785 1.00 91.38 95 CYS A CA 1
ATOM 755 C C . CYS A 1 95 ? -8.939 -3.747 2.918 1.00 91.38 95 CYS A C 1
ATOM 757 O O . CYS A 1 95 ? -9.965 -3.801 3.595 1.00 91.38 95 CYS A O 1
ATOM 759 N N . LYS A 1 96 ? -8.424 -4.826 2.317 1.00 90.62 96 LYS A N 1
ATOM 760 C CA . LYS A 1 96 ? -8.994 -6.173 2.447 1.00 90.62 96 LYS A CA 1
ATOM 761 C C . LYS A 1 96 ? -8.935 -6.663 3.885 1.00 90.62 96 LYS A C 1
ATOM 763 O O . LYS A 1 96 ? -9.965 -7.019 4.441 1.00 90.62 96 LYS A O 1
ATOM 768 N N . LYS A 1 97 ? -7.756 -6.603 4.502 1.00 87.56 97 LYS A N 1
ATOM 769 C CA . LYS A 1 97 ? -7.559 -6.990 5.901 1.00 87.56 97 LYS A CA 1
ATOM 770 C C . LYS A 1 97 ? -8.475 -6.192 6.826 1.00 87.56 97 LYS A C 1
ATOM 772 O O . LYS A 1 97 ? -9.117 -6.760 7.695 1.00 87.56 97 LYS A O 1
ATOM 777 N N . ALA A 1 98 ? -8.596 -4.885 6.600 1.00 87.69 98 ALA A N 1
ATOM 778 C CA . ALA A 1 98 ? -9.514 -4.045 7.356 1.00 87.69 98 ALA A CA 1
ATOM 779 C C . ALA A 1 98 ? -10.967 -4.544 7.234 1.00 87.69 98 ALA A C 1
ATOM 781 O O . ALA A 1 98 ? -11.637 -4.720 8.252 1.00 87.69 98 ALA A O 1
ATOM 782 N N . ALA A 1 99 ? -11.429 -4.801 6.007 1.00 88.00 99 ALA A N 1
ATOM 783 C CA . ALA A 1 99 ? -12.784 -5.269 5.714 1.00 88.00 99 ALA A CA 1
ATOM 784 C C . ALA A 1 99 ? -13.102 -6.675 6.249 1.00 88.00 99 ALA A C 1
ATOM 786 O O . ALA A 1 99 ? -14.267 -6.959 6.536 1.00 88.00 99 ALA A O 1
ATOM 787 N N . ASP A 1 100 ? -12.090 -7.538 6.344 1.00 85.25 100 ASP A N 1
ATOM 788 C CA . ASP A 1 100 ? -12.225 -8.907 6.844 1.00 85.25 100 ASP A CA 1
ATOM 789 C C . ASP A 1 100 ? -12.163 -8.953 8.385 1.00 85.25 100 ASP A C 1
ATOM 791 O O . ASP A 1 100 ? -12.910 -9.714 9.000 1.00 85.25 100 ASP A O 1
ATOM 795 N N . ASP A 1 101 ? -11.339 -8.105 9.016 1.00 81.81 101 ASP A N 1
ATOM 796 C CA . ASP A 1 101 ? -11.009 -8.236 10.441 1.00 81.81 101 ASP A CA 1
ATOM 797 C C . ASP A 1 101 ? -11.735 -7.254 11.376 1.00 81.81 101 ASP A C 1
ATOM 799 O O . ASP A 1 101 ? -11.998 -7.606 12.529 1.00 81.81 101 ASP A O 1
ATOM 803 N N . VAL A 1 102 ? -11.960 -5.994 10.967 1.00 79.44 102 VAL A N 1
ATOM 804 C CA . VAL A 1 102 ? -12.288 -4.922 11.939 1.00 79.44 102 VAL A CA 1
ATOM 805 C C . VAL A 1 102 ? -13.358 -3.935 11.483 1.00 79.44 102 VAL A C 1
ATOM 807 O O . VAL A 1 102 ? -14.036 -3.364 12.330 1.00 79.44 102 VAL A O 1
ATOM 810 N N . ILE A 1 103 ? -13.539 -3.711 10.180 1.00 83.75 103 ILE A N 1
ATOM 811 C CA . ILE A 1 103 ? -14.486 -2.706 9.679 1.00 83.75 103 ILE A CA 1
ATOM 812 C C . ILE A 1 103 ? -15.536 -3.305 8.748 1.00 83.75 103 ILE A C 1
ATOM 814 O O . ILE A 1 103 ? -15.248 -4.082 7.842 1.00 83.75 103 ILE A O 1
ATOM 818 N N . VAL A 1 104 ? -16.781 -2.861 8.915 1.00 83.81 104 VAL A N 1
ATOM 819 C CA . VAL A 1 104 ? -17.875 -3.226 8.011 1.00 83.81 104 VAL A CA 1
ATOM 820 C C . VAL A 1 104 ? -17.959 -2.207 6.875 1.00 83.81 104 VAL A C 1
ATOM 822 O O . VAL A 1 104 ? -18.317 -1.043 7.082 1.00 83.81 104 VAL A O 1
ATOM 825 N N . ILE A 1 105 ? -17.653 -2.664 5.660 1.00 85.94 105 ILE A N 1
ATOM 826 C CA . ILE A 1 105 ? -17.799 -1.886 4.422 1.00 85.94 105 ILE A CA 1
ATOM 827 C C . ILE A 1 105 ? -19.014 -2.353 3.596 1.00 85.94 105 ILE A C 1
ATOM 829 O O . ILE A 1 105 ? -19.379 -3.533 3.667 1.00 85.94 105 ILE A O 1
ATOM 833 N N . PRO A 1 106 ? -19.644 -1.462 2.801 1.00 87.19 106 PRO A N 1
ATOM 834 C CA . PRO A 1 106 ? -20.767 -1.818 1.930 1.00 87.19 106 PRO A CA 1
ATOM 835 C C . PRO A 1 106 ? -20.412 -2.919 0.922 1.00 87.19 106 PRO A C 1
ATOM 837 O O . PRO A 1 106 ? -19.268 -3.003 0.475 1.00 87.19 106 PRO A O 1
ATOM 840 N N . SER A 1 107 ? -21.404 -3.710 0.493 1.00 87.12 107 SER A N 1
ATOM 841 C CA . SER A 1 107 ? -21.219 -4.781 -0.505 1.00 87.12 107 SER A CA 1
ATOM 842 C C . SER A 1 107 ? -20.546 -4.278 -1.783 1.00 87.12 107 SER A C 1
ATOM 844 O O . SER A 1 107 ? -19.550 -4.852 -2.208 1.00 87.12 107 SER A O 1
ATOM 846 N N . ARG A 1 108 ? -20.990 -3.130 -2.311 1.00 88.12 108 ARG A N 1
ATOM 847 C CA . ARG A 1 108 ? -20.390 -2.491 -3.492 1.00 88.12 108 ARG A CA 1
ATOM 848 C C . ARG A 1 108 ? -18.883 -2.248 -3.343 1.00 88.12 108 ARG A C 1
ATOM 850 O O . ARG A 1 108 ? -18.141 -2.467 -4.291 1.00 88.12 108 ARG A O 1
ATOM 857 N N . ALA A 1 109 ? -18.425 -1.822 -2.165 1.00 87.00 109 ALA A N 1
ATOM 858 C CA . ALA A 1 109 ? -17.001 -1.604 -1.908 1.00 87.00 109 ALA A CA 1
ATOM 859 C C . ALA A 1 109 ? -16.228 -2.930 -1.826 1.00 87.00 109 ALA A C 1
ATOM 861 O O . ALA A 1 109 ? -15.084 -3.004 -2.269 1.00 87.00 109 ALA A O 1
ATOM 862 N N . LYS A 1 110 ? -16.858 -3.998 -1.312 1.00 87.12 110 LYS A N 1
ATOM 863 C CA . LYS A 1 110 ? -16.283 -5.353 -1.341 1.00 87.12 110 LYS A CA 1
ATOM 864 C C . LYS A 1 110 ? -16.129 -5.862 -2.772 1.00 87.12 110 LYS A C 1
ATOM 866 O O . LYS A 1 110 ? -15.107 -6.463 -3.083 1.00 87.12 110 LYS A O 1
ATOM 871 N N . ASP A 1 111 ? -17.109 -5.611 -3.633 1.00 89.69 111 ASP A N 1
ATOM 872 C CA . ASP A 1 111 ? -17.059 -6.033 -5.035 1.00 89.69 111 ASP A CA 1
ATOM 873 C C . ASP A 1 111 ? -15.984 -5.260 -5.811 1.00 89.69 111 ASP A C 1
ATOM 875 O O . ASP A 1 111 ? -15.159 -5.881 -6.477 1.00 89.69 111 ASP A O 1
ATOM 879 N N . GLN A 1 112 ? -15.891 -3.939 -5.612 1.00 89.62 112 GLN A N 1
ATOM 880 C CA . GLN A 1 112 ? -14.796 -3.120 -6.153 1.00 89.62 112 GLN A CA 1
ATOM 881 C C . GLN A 1 112 ? -13.421 -3.609 -5.688 1.00 89.62 112 GLN A C 1
ATOM 883 O O . GLN A 1 112 ? -12.477 -3.655 -6.472 1.00 89.62 112 GLN A O 1
ATOM 888 N N . LEU A 1 113 ? -13.294 -3.999 -4.418 1.00 91.00 113 LEU A N 1
ATOM 889 C CA . LEU A 1 113 ? -12.046 -4.534 -3.888 1.00 91.00 113 LEU A CA 1
ATOM 890 C C . LEU A 1 113 ? -11.693 -5.897 -4.501 1.00 91.00 113 LEU A C 1
ATOM 892 O O . LEU A 1 113 ? -10.524 -6.151 -4.780 1.00 91.00 113 LEU A O 1
ATOM 896 N N . LYS A 1 114 ? -12.676 -6.772 -4.742 1.00 89.69 114 LYS A N 1
ATOM 897 C CA . LYS A 1 114 ? -12.448 -8.051 -5.435 1.00 89.69 114 LYS A CA 1
ATOM 898 C C . LYS A 1 114 ? -11.973 -7.835 -6.869 1.00 89.69 114 LYS A C 1
ATOM 900 O O . LYS A 1 114 ? -11.008 -8.472 -7.277 1.00 89.69 114 LYS A O 1
ATOM 905 N N . GLU A 1 115 ? -12.624 -6.938 -7.603 1.00 90.19 115 GLU A N 1
ATOM 906 C CA . GLU A 1 115 ? -12.237 -6.573 -8.968 1.00 90.19 115 GLU A CA 1
ATOM 907 C C . GLU A 1 115 ? -10.816 -5.997 -9.006 1.00 90.19 115 GLU A C 1
ATOM 909 O O . GLU A 1 115 ? -9.966 -6.472 -9.760 1.00 90.19 115 GLU A O 1
ATOM 914 N N . LEU A 1 116 ? -10.516 -5.066 -8.098 1.00 91.88 116 LEU A N 1
ATOM 915 C CA . LEU A 1 116 ? -9.191 -4.477 -7.942 1.00 91.88 116 LEU A CA 1
ATOM 916 C C . LEU A 1 116 ? -8.107 -5.538 -7.691 1.00 91.88 116 LEU A C 1
ATOM 918 O O . LEU A 1 116 ? -7.039 -5.482 -8.294 1.00 91.88 116 LEU A O 1
ATOM 922 N N . LEU A 1 117 ? -8.375 -6.537 -6.845 1.00 90.12 117 LEU A N 1
ATOM 923 C CA . LEU A 1 117 ? -7.428 -7.627 -6.574 1.00 90.12 117 LEU A CA 1
ATOM 924 C C . LEU A 1 117 ? -7.167 -8.520 -7.798 1.00 90.12 117 LEU A C 1
ATOM 926 O O . LEU A 1 117 ? -6.070 -9.072 -7.913 1.00 90.12 117 LEU A O 1
ATOM 930 N N . LEU A 1 118 ? -8.134 -8.657 -8.711 1.00 89.44 118 LEU A N 1
ATOM 931 C CA . LEU A 1 118 ? -7.921 -9.351 -9.984 1.00 89.44 118 LEU A CA 1
ATOM 932 C C . LEU A 1 118 ? -7.007 -8.530 -10.897 1.00 89.44 118 LEU A C 1
ATOM 934 O O . LEU A 1 118 ? -6.012 -9.058 -11.385 1.00 89.44 118 LEU A O 1
ATOM 938 N N . TRP A 1 119 ? -7.282 -7.234 -11.056 1.00 89.75 119 TRP A N 1
ATOM 939 C CA . TRP A 1 119 ? -6.483 -6.353 -11.917 1.00 89.75 119 TRP A CA 1
ATOM 940 C C . TRP A 1 119 ? -5.048 -6.200 -11.415 1.00 89.75 119 TRP A C 1
ATOM 942 O O . TRP A 1 119 ? -4.101 -6.227 -12.200 1.00 89.75 119 TRP A O 1
ATOM 952 N N . ILE A 1 120 ? -4.869 -6.118 -10.095 1.00 91.56 120 ILE A N 1
ATOM 953 C CA . ILE A 1 120 ? -3.551 -6.087 -9.458 1.00 91.56 120 ILE A CA 1
ATOM 954 C C . ILE A 1 120 ? -2.706 -7.286 -9.880 1.00 91.56 120 ILE A C 1
ATOM 956 O O . ILE A 1 120 ? -1.531 -7.111 -10.193 1.00 91.56 120 ILE A O 1
ATOM 960 N N . ARG A 1 121 ? -3.287 -8.490 -9.919 1.00 89.56 121 ARG A N 1
ATOM 961 C CA . ARG A 1 121 ? -2.553 -9.704 -10.294 1.00 89.56 121 ARG A CA 1
ATOM 962 C C . ARG A 1 121 ? -1.987 -9.604 -11.709 1.00 89.56 121 ARG A C 1
ATOM 964 O O . ARG A 1 121 ? -0.865 -10.043 -11.950 1.00 89.56 121 ARG A O 1
ATOM 971 N N . ASP A 1 122 ? -2.749 -9.040 -12.637 1.00 89.38 122 ASP A N 1
ATOM 972 C CA . ASP A 1 122 ? -2.308 -8.906 -14.023 1.00 89.38 122 ASP A CA 1
ATOM 973 C C . ASP A 1 122 ? -1.251 -7.807 -14.173 1.00 89.38 122 ASP A C 1
ATOM 975 O O . ASP A 1 122 ? -0.232 -8.029 -14.827 1.00 89.38 122 ASP A O 1
ATOM 979 N N . ILE A 1 123 ? -1.407 -6.680 -13.470 1.00 91.12 123 ILE A N 1
ATOM 980 C CA . ILE A 1 123 ? -0.386 -5.621 -13.423 1.00 91.12 123 ILE A CA 1
ATOM 981 C C . ILE A 1 123 ? 0.923 -6.155 -12.835 1.00 91.12 123 ILE A C 1
ATOM 983 O O . ILE A 1 123 ? 1.987 -5.920 -13.404 1.00 91.12 123 ILE A O 1
ATOM 987 N N . GLN A 1 124 ? 0.866 -6.920 -11.741 1.00 92.31 124 GLN A N 1
ATOM 988 C CA . GLN A 1 124 ? 2.051 -7.524 -11.124 1.00 92.31 124 GLN A CA 1
ATOM 989 C C . GLN A 1 124 ? 2.839 -8.376 -12.126 1.00 92.31 124 GLN A C 1
ATOM 991 O O . GLN A 1 124 ? 4.058 -8.247 -12.199 1.00 92.31 124 GLN A O 1
ATOM 996 N N . LYS A 1 125 ? 2.163 -9.195 -12.945 1.00 89.81 125 LYS A N 1
ATOM 997 C CA . LYS A 1 125 ? 2.823 -10.000 -13.989 1.00 89.81 125 LYS A CA 1
ATOM 998 C C . LYS A 1 125 ? 3.520 -9.129 -15.032 1.00 89.81 125 LYS A C 1
ATOM 1000 O O . LYS A 1 125 ? 4.652 -9.424 -15.409 1.00 89.81 125 LYS A O 1
ATOM 1005 N N . VAL A 1 126 ? 2.857 -8.065 -15.492 1.00 90.62 126 VAL A N 1
ATOM 1006 C CA . VAL A 1 126 ? 3.436 -7.127 -16.467 1.00 90.62 126 VAL A CA 1
ATOM 1007 C C . VAL A 1 126 ? 4.672 -6.450 -15.879 1.00 90.62 126 VAL A C 1
ATOM 1009 O O . VAL A 1 126 ? 5.717 -6.425 -16.525 1.00 90.62 126 VAL A O 1
ATOM 1012 N N . VAL A 1 127 ? 4.590 -5.969 -14.638 1.00 92.00 127 VAL A N 1
ATOM 1013 C CA . VAL A 1 127 ? 5.700 -5.285 -13.965 1.00 92.00 127 VAL A CA 1
ATOM 1014 C C . VAL A 1 127 ? 6.880 -6.221 -13.726 1.00 92.00 127 VAL A C 1
ATOM 1016 O O . VAL A 1 127 ? 8.006 -5.832 -14.010 1.00 92.00 127 VAL A O 1
ATOM 1019 N N . VAL A 1 128 ? 6.651 -7.463 -13.294 1.00 92.12 128 VAL A N 1
ATOM 1020 C CA . VAL A 1 128 ? 7.729 -8.458 -13.141 1.00 92.12 128 VAL A CA 1
ATOM 1021 C C . VAL A 1 128 ? 8.400 -8.754 -14.486 1.00 92.12 128 VAL A C 1
ATOM 1023 O O . VAL A 1 128 ? 9.624 -8.781 -14.579 1.00 92.12 128 VAL A O 1
ATOM 1026 N N . ALA A 1 129 ? 7.630 -8.894 -15.569 1.00 89.69 129 ALA A N 1
ATOM 1027 C CA . ALA A 1 129 ? 8.203 -9.067 -16.904 1.00 89.69 129 ALA A CA 1
ATOM 1028 C C . ALA A 1 129 ? 9.042 -7.853 -17.349 1.00 89.69 129 ALA A C 1
ATOM 1030 O O . ALA A 1 129 ? 10.053 -8.015 -18.033 1.00 89.69 129 ALA A O 1
ATOM 1031 N N . MET A 1 130 ? 8.646 -6.637 -16.961 1.00 89.44 130 MET A N 1
ATOM 1032 C CA . MET A 1 130 ? 9.436 -5.428 -17.206 1.00 89.44 130 MET A CA 1
ATOM 1033 C C . MET A 1 130 ? 10.708 -5.370 -16.353 1.00 89.44 130 MET A C 1
ATOM 1035 O O . MET A 1 130 ? 11.742 -4.941 -16.856 1.00 89.44 130 MET A O 1
ATOM 1039 N N . GLN A 1 131 ? 10.648 -5.805 -15.090 1.00 91.25 131 GLN A N 1
ATOM 1040 C CA . GLN A 1 131 ? 11.810 -5.900 -14.200 1.00 91.25 131 GLN A CA 1
ATOM 1041 C C . GLN A 1 131 ? 12.870 -6.838 -14.784 1.00 91.25 131 GLN A C 1
ATOM 1043 O O . GLN A 1 131 ? 14.027 -6.438 -14.898 1.00 91.25 131 GLN A O 1
ATOM 1048 N N . HIS A 1 132 ? 12.470 -8.029 -15.239 1.00 88.38 132 HIS A N 1
ATOM 1049 C CA . HIS A 1 132 ? 13.375 -8.962 -15.917 1.00 88.38 132 HIS A CA 1
ATOM 1050 C C . HIS A 1 132 ? 13.968 -8.365 -17.197 1.00 88.38 132 HIS A C 1
ATOM 1052 O O . HIS A 1 132 ? 15.185 -8.311 -17.331 1.00 88.38 132 HIS A O 1
ATOM 1058 N N . GLY A 1 133 ? 13.135 -7.802 -18.081 1.00 83.88 133 GLY A N 1
ATOM 1059 C CA . GLY A 1 133 ? 13.634 -7.183 -19.314 1.00 83.88 133 GLY A CA 1
ATOM 1060 C C . GLY A 1 133 ? 14.594 -6.012 -19.065 1.00 83.88 133 GLY A C 1
ATOM 1061 O O . GLY A 1 133 ? 15.537 -5.811 -19.825 1.00 83.88 133 GLY A O 1
ATOM 1062 N N . MET A 1 134 ? 14.398 -5.248 -17.985 1.00 84.56 134 MET A N 1
ATOM 1063 C CA . MET A 1 134 ? 15.325 -4.186 -17.591 1.00 84.56 134 MET A CA 1
ATOM 1064 C C . MET A 1 134 ? 16.672 -4.743 -17.131 1.00 84.56 134 MET A C 1
ATOM 1066 O O . MET A 1 134 ? 17.709 -4.194 -17.493 1.00 84.56 134 MET A O 1
ATOM 1070 N N . VAL A 1 135 ? 16.662 -5.816 -16.340 1.00 83.88 135 VAL A N 1
ATOM 1071 C CA . VAL A 1 135 ? 17.885 -6.506 -15.918 1.00 83.88 135 VAL A CA 1
ATOM 1072 C C . VAL A 1 135 ? 18.661 -6.996 -17.134 1.00 83.88 135 VAL A C 1
ATOM 1074 O O . VAL A 1 135 ? 19.826 -6.635 -17.267 1.00 83.88 135 VAL A O 1
ATOM 1077 N N . ASP A 1 136 ? 18.005 -7.686 -18.066 1.00 81.44 136 ASP A N 1
ATOM 1078 C CA . ASP A 1 136 ? 18.647 -8.202 -19.280 1.00 81.44 136 ASP A CA 1
ATOM 1079 C C . ASP A 1 136 ? 19.323 -7.077 -20.094 1.00 81.44 136 ASP A C 1
ATOM 1081 O O . ASP A 1 136 ? 20.467 -7.209 -20.536 1.00 81.44 136 ASP A O 1
ATOM 1085 N N . MET A 1 137 ? 18.659 -5.920 -20.238 1.00 75.25 137 MET A N 1
ATOM 1086 C CA . MET A 1 137 ? 19.236 -4.748 -20.916 1.00 75.25 137 MET A CA 1
ATOM 1087 C C . MET A 1 137 ? 20.442 -4.149 -20.180 1.00 75.25 137 MET A C 1
ATOM 1089 O O . MET A 1 137 ? 21.346 -3.609 -20.822 1.00 75.25 137 MET A O 1
ATOM 1093 N N . MET A 1 138 ? 20.454 -4.192 -18.846 1.00 73.12 138 MET A N 1
ATOM 1094 C CA . MET A 1 138 ? 21.587 -3.709 -18.053 1.00 73.12 138 MET A CA 1
ATOM 1095 C C . MET A 1 138 ? 22.785 -4.655 -18.164 1.00 73.12 138 MET A C 1
ATOM 1097 O O . MET A 1 138 ? 23.908 -4.180 -18.314 1.00 73.12 138 MET A O 1
ATOM 1101 N N . GLU A 1 139 ? 22.565 -5.970 -18.169 1.00 71.94 139 GLU A N 1
ATOM 1102 C CA . GLU A 1 139 ? 23.634 -6.974 -18.288 1.00 71.94 139 GLU A CA 1
ATOM 1103 C C . GLU A 1 139 ? 24.225 -7.044 -19.703 1.00 71.94 139 GLU A C 1
ATOM 1105 O O . GLU A 1 139 ? 25.430 -7.236 -19.881 1.00 71.94 139 GLU A O 1
ATOM 1110 N N . ALA A 1 140 ? 23.426 -6.761 -20.736 1.00 65.31 140 ALA A N 1
ATOM 1111 C CA . ALA A 1 140 ? 23.911 -6.607 -22.109 1.00 65.31 140 ALA A CA 1
ATOM 1112 C C . ALA A 1 140 ? 24.984 -5.496 -22.260 1.00 65.31 140 ALA A C 1
ATOM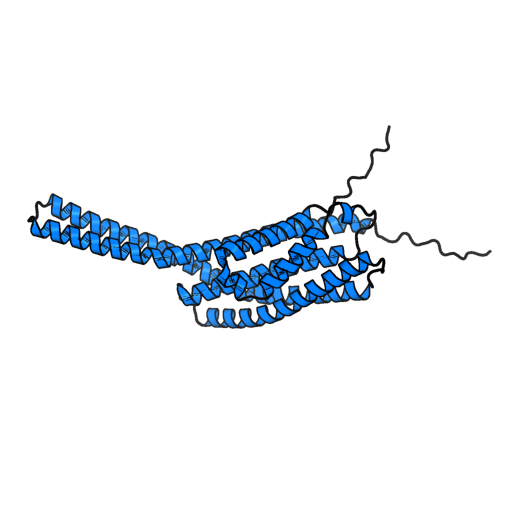 1114 O O . ALA A 1 140 ? 25.822 -5.557 -23.167 1.00 65.31 140 ALA A O 1
ATOM 1115 N N . LYS A 1 141 ? 25.022 -4.513 -21.344 1.00 57.41 141 LYS A N 1
ATOM 1116 C CA . LYS A 1 141 ? 26.063 -3.469 -21.275 1.00 57.41 141 LYS A CA 1
ATOM 1117 C C . LYS A 1 141 ? 27.416 -4.025 -20.817 1.00 57.41 141 LYS A C 1
ATOM 1119 O O . LYS A 1 141 ? 28.444 -3.589 -21.336 1.00 57.41 141 LYS A O 1
ATOM 1124 N N . GLU A 1 142 ? 27.440 -4.987 -19.891 1.00 52.41 142 GLU A N 1
ATOM 1125 C CA . GLU A 1 142 ? 28.690 -5.612 -19.421 1.00 52.41 142 GLU A CA 1
ATOM 1126 C C . GLU A 1 142 ? 29.396 -6.376 -20.550 1.00 52.41 142 GLU A C 1
ATOM 1128 O O . GLU A 1 142 ? 30.624 -6.396 -20.627 1.00 52.41 142 GLU A O 1
ATOM 1133 N N . SER A 1 143 ? 28.624 -6.907 -21.502 1.00 52.03 143 SER A N 1
ATOM 1134 C CA . SER A 1 143 ? 29.137 -7.626 -22.675 1.00 52.03 143 SER A CA 1
ATOM 1135 C C . SER A 1 143 ? 29.550 -6.730 -23.859 1.00 52.03 143 SER A C 1
ATOM 1137 O O . SER A 1 143 ? 29.919 -7.249 -24.912 1.00 52.03 143 SER A O 1
ATOM 1139 N N . ARG A 1 144 ? 29.543 -5.391 -23.712 1.00 53.59 144 ARG A N 1
ATOM 1140 C CA . ARG A 1 144 ? 29.830 -4.396 -24.779 1.00 53.59 144 ARG A CA 1
ATOM 1141 C C . ARG A 1 144 ? 28.902 -4.480 -26.003 1.00 53.59 144 ARG A C 1
ATOM 1143 O O . ARG A 1 144 ? 29.245 -3.965 -27.069 1.00 53.59 144 ARG A O 1
ATOM 1150 N N . SER A 1 145 ? 27.727 -5.087 -25.866 1.00 49.78 145 SER A N 1
ATOM 1151 C CA . SER A 1 145 ? 26.713 -5.082 -26.921 1.00 49.78 145 SER A CA 1
ATOM 1152 C C . SER A 1 145 ? 25.874 -3.799 -26.843 1.00 49.78 145 SER A C 1
ATOM 1154 O O . SER A 1 145 ? 25.493 -3.348 -25.763 1.00 49.78 145 SER A O 1
ATOM 1156 N N . ALA A 1 146 ? 25.629 -3.146 -27.983 1.00 56.62 146 ALA A N 1
ATOM 1157 C CA . ALA A 1 146 ? 24.744 -1.986 -28.022 1.00 56.62 146 ALA A CA 1
ATOM 1158 C C . ALA A 1 146 ? 23.303 -2.445 -27.751 1.00 56.62 146 ALA A C 1
ATOM 1160 O O . ALA A 1 146 ? 22.814 -3.341 -28.437 1.00 56.62 146 ALA A O 1
ATOM 1161 N N . VAL A 1 147 ? 22.623 -1.823 -26.780 1.00 58.41 147 VAL A N 1
ATOM 1162 C CA . VAL A 1 147 ? 21.212 -2.119 -26.484 1.00 58.41 147 VAL A CA 1
ATOM 1163 C C . VAL A 1 147 ? 20.373 -1.847 -27.741 1.00 58.41 147 VAL A C 1
ATOM 1165 O O . VAL A 1 147 ? 20.390 -0.717 -28.244 1.00 58.41 147 VAL A O 1
ATOM 1168 N N . PRO A 1 148 ? 19.632 -2.836 -28.267 1.00 59.59 148 PRO A N 1
ATOM 1169 C CA . PRO A 1 148 ? 18.789 -2.629 -29.434 1.00 59.59 148 PRO A CA 1
ATOM 1170 C C . PRO A 1 148 ? 17.682 -1.606 -29.142 1.00 59.59 148 PRO A C 1
ATOM 1172 O O . PRO A 1 148 ? 16.948 -1.721 -28.163 1.00 59.59 148 PRO A O 1
ATOM 1175 N N . VAL A 1 149 ? 17.485 -0.636 -30.042 1.00 59.78 149 VAL A N 1
ATOM 1176 C CA . VAL A 1 149 ? 16.406 0.380 -29.955 1.00 59.78 149 VAL A CA 1
ATOM 1177 C C . VAL A 1 149 ? 15.006 -0.257 -29.856 1.00 59.78 149 VAL A C 1
ATOM 1179 O O . VAL A 1 149 ? 14.077 0.334 -29.313 1.00 59.78 149 VAL A O 1
ATOM 1182 N N . ARG A 1 150 ? 14.847 -1.487 -30.358 1.00 64.19 150 ARG A N 1
ATOM 1183 C CA . ARG A 1 150 ? 13.593 -2.248 -30.304 1.00 64.19 150 ARG A CA 1
ATOM 1184 C C . ARG A 1 150 ? 13.213 -2.656 -28.877 1.00 64.19 150 ARG A C 1
ATOM 1186 O O . ARG A 1 150 ? 12.028 -2.632 -28.549 1.00 64.19 150 ARG A O 1
ATOM 1193 N N . ASP A 1 151 ? 14.190 -2.988 -28.039 1.00 63.94 151 ASP A N 1
ATOM 1194 C CA . ASP A 1 151 ? 13.943 -3.502 -26.687 1.00 63.94 151 ASP A CA 1
ATOM 1195 C C . ASP A 1 151 ? 13.545 -2.365 -25.736 1.00 63.94 151 ASP A C 1
ATOM 1197 O O . ASP A 1 151 ? 12.603 -2.500 -24.952 1.00 63.94 151 ASP A O 1
ATOM 1201 N N . SER A 1 152 ? 14.155 -1.186 -25.899 1.00 65.38 152 SER A N 1
ATOM 1202 C CA . SER A 1 152 ? 13.769 0.021 -25.160 1.00 65.38 152 SER A CA 1
ATOM 1203 C C . SER A 1 152 ? 12.368 0.521 -25.537 1.00 65.38 152 SER A C 1
ATOM 1205 O O . SER A 1 152 ? 11.588 0.891 -24.658 1.00 65.38 152 SER A O 1
ATOM 1207 N N . GLN A 1 153 ? 11.989 0.468 -26.820 1.00 69.50 153 GLN A N 1
ATOM 1208 C CA . GLN A 1 153 ? 10.635 0.819 -27.272 1.00 69.50 153 GLN A CA 1
ATOM 1209 C C . GLN A 1 153 ? 9.567 -0.150 -26.749 1.00 69.50 153 GLN A C 1
ATOM 1211 O O . GLN A 1 153 ? 8.490 0.283 -26.333 1.00 69.50 153 GLN A O 1
ATOM 1216 N N . GLN A 1 154 ? 9.854 -1.456 -26.730 1.00 74.81 154 GLN A N 1
ATOM 1217 C CA . GLN A 1 154 ? 8.940 -2.447 -26.157 1.00 74.81 154 GLN A CA 1
ATOM 1218 C C . GLN A 1 154 ? 8.744 -2.241 -24.656 1.00 74.81 154 GLN A C 1
ATOM 1220 O O . GLN A 1 154 ? 7.614 -2.325 -24.171 1.00 74.81 154 GLN A O 1
ATOM 1225 N N . LEU A 1 155 ? 9.818 -1.941 -23.921 1.00 73.88 155 LEU A N 1
ATOM 1226 C CA . LEU A 1 155 ? 9.732 -1.674 -22.490 1.00 73.88 155 LEU A CA 1
ATOM 1227 C C . LEU A 1 155 ? 8.944 -0.389 -22.201 1.00 73.88 155 LEU A C 1
ATOM 1229 O O . LEU A 1 155 ? 8.098 -0.388 -21.308 1.00 73.88 155 LEU A O 1
ATOM 1233 N N . ALA A 1 156 ? 9.144 0.665 -22.996 1.00 72.31 156 ALA A N 1
ATOM 1234 C CA . ALA A 1 156 ? 8.371 1.900 -22.894 1.00 72.31 156 ALA A CA 1
ATOM 1235 C C . ALA A 1 156 ? 6.869 1.665 -23.145 1.00 72.31 156 ALA A C 1
ATOM 1237 O O . ALA A 1 156 ? 6.038 2.117 -22.358 1.00 72.31 156 ALA A O 1
ATOM 1238 N N . HIS A 1 157 ? 6.510 0.896 -24.180 1.00 76.81 157 HIS A N 1
ATOM 1239 C CA . HIS A 1 157 ? 5.112 0.549 -24.456 1.00 76.81 157 HIS A CA 1
ATOM 1240 C C . HIS A 1 157 ? 4.493 -0.290 -23.328 1.00 76.81 157 HIS A C 1
ATOM 1242 O O . HIS A 1 157 ? 3.356 -0.047 -22.923 1.00 76.81 157 HIS A O 1
ATOM 1248 N N . ARG A 1 158 ? 5.226 -1.277 -22.795 1.00 78.75 158 ARG A N 1
ATOM 1249 C CA . ARG A 1 158 ? 4.769 -2.072 -21.641 1.00 78.75 158 ARG A CA 1
ATOM 1250 C C . ARG A 1 158 ? 4.584 -1.206 -20.398 1.00 78.75 158 ARG A C 1
ATOM 1252 O O . ARG A 1 158 ? 3.617 -1.410 -19.670 1.00 78.75 158 ARG A O 1
ATOM 1259 N N . SER A 1 159 ? 5.462 -0.225 -20.193 1.00 81.00 159 SER A N 1
ATOM 1260 C CA . SER A 1 159 ? 5.346 0.720 -19.086 1.00 81.00 159 SER A CA 1
ATOM 1261 C C . SER A 1 159 ? 4.112 1.594 -19.208 1.00 81.00 159 SER A C 1
ATOM 1263 O O . SER A 1 159 ? 3.390 1.747 -18.230 1.00 81.00 159 SER A O 1
ATOM 1265 N N . GLN A 1 160 ? 3.844 2.135 -20.398 1.00 80.44 160 GLN A N 1
ATOM 1266 C CA . GLN A 1 160 ? 2.651 2.945 -20.620 1.00 80.44 160 GLN A CA 1
ATOM 1267 C C . GLN A 1 160 ? 1.382 2.119 -20.396 1.00 80.44 160 GLN A C 1
ATOM 1269 O O . GLN A 1 160 ? 0.528 2.519 -19.617 1.00 80.44 160 GLN A O 1
ATOM 1274 N N . HIS A 1 161 ? 1.321 0.915 -20.970 1.00 84.19 161 HIS A N 1
ATOM 1275 C CA . HIS A 1 161 ? 0.207 -0.006 -20.754 1.00 84.19 161 HIS A CA 1
ATOM 1276 C C . HIS A 1 161 ? -0.010 -0.324 -19.263 1.00 84.19 161 HIS A C 1
ATOM 1278 O O . HIS A 1 161 ? -1.139 -0.315 -18.781 1.00 84.19 161 HIS A O 1
ATOM 1284 N N . ALA A 1 162 ? 1.063 -0.571 -18.503 1.00 85.81 162 ALA A N 1
ATOM 1285 C CA . ALA A 1 162 ? 0.966 -0.798 -17.062 1.00 85.81 162 ALA A CA 1
ATOM 1286 C C . ALA A 1 162 ? 0.451 0.440 -16.306 1.00 85.81 162 ALA A C 1
ATOM 1288 O O . ALA A 1 162 ? -0.355 0.298 -15.388 1.00 85.81 162 ALA A O 1
ATOM 1289 N N . LEU A 1 163 ? 0.881 1.646 -16.690 1.00 86.00 163 LEU A N 1
ATOM 1290 C CA . LEU A 1 163 ? 0.401 2.900 -16.103 1.00 86.00 163 LEU A CA 1
ATOM 1291 C C . LEU A 1 163 ? -1.084 3.148 -16.400 1.00 86.00 163 LEU A C 1
ATOM 1293 O O . LEU A 1 163 ? -1.811 3.539 -15.488 1.00 86.00 163 LEU A O 1
ATOM 1297 N N . ASP A 1 164 ? -1.545 2.850 -17.614 1.00 85.38 164 ASP A N 1
ATOM 1298 C CA . ASP A 1 164 ? -2.956 2.977 -17.995 1.00 85.38 164 ASP A CA 1
ATOM 1299 C C . ASP A 1 164 ? -3.834 2.014 -17.167 1.00 85.38 164 ASP A C 1
ATOM 1301 O O . ASP A 1 164 ? -4.877 2.396 -16.631 1.00 85.38 164 ASP A O 1
ATOM 1305 N N . MET A 1 165 ? -3.378 0.770 -16.962 1.00 87.75 165 MET A N 1
ATOM 1306 C CA . MET A 1 165 ? -4.053 -0.183 -16.068 1.00 87.75 165 MET A CA 1
ATOM 1307 C C . MET A 1 165 ? -4.060 0.296 -14.606 1.00 87.75 165 MET A C 1
ATOM 1309 O O . MET A 1 165 ? -5.061 0.154 -13.896 1.00 87.75 165 MET A O 1
ATOM 1313 N N . LEU A 1 166 ? -2.945 0.868 -14.136 1.00 90.81 166 LEU A N 1
ATOM 1314 C CA . LEU A 1 166 ? -2.821 1.412 -12.782 1.00 90.81 166 LEU A CA 1
ATOM 1315 C C . LEU A 1 166 ? -3.761 2.596 -12.545 1.00 90.81 166 LEU A C 1
ATOM 1317 O O . LEU A 1 166 ? -4.265 2.743 -11.432 1.00 90.81 166 LEU A O 1
ATOM 1321 N N . GLU A 1 167 ? -4.037 3.414 -13.560 1.00 89.31 167 GLU A N 1
ATOM 1322 C CA . GLU A 1 167 ? -5.000 4.511 -13.462 1.00 89.31 167 GLU A CA 1
ATOM 1323 C C . GLU A 1 167 ? -6.405 3.995 -13.125 1.00 89.31 167 GLU A C 1
ATOM 1325 O O . GLU A 1 167 ? -7.019 4.467 -12.163 1.00 89.31 167 GLU A O 1
ATOM 1330 N N . GLY A 1 168 ? -6.864 2.946 -13.814 1.00 86.75 168 GLY A N 1
ATOM 1331 C CA . GLY A 1 168 ? -8.125 2.272 -13.490 1.00 86.75 168 GLY A CA 1
ATOM 1332 C C . GLY A 1 168 ? -8.147 1.726 -12.057 1.00 86.75 168 GLY A C 1
ATOM 1333 O O . GLY A 1 168 ? -9.092 1.968 -11.299 1.00 86.75 168 GLY A O 1
ATOM 1334 N N . CYS A 1 169 ? -7.061 1.072 -11.635 1.00 91.06 169 CYS A N 1
ATOM 1335 C CA . CYS A 1 169 ? -6.905 0.596 -10.259 1.00 91.06 169 CYS A CA 1
ATOM 1336 C C . CYS A 1 169 ? -6.944 1.731 -9.228 1.00 91.06 169 CYS A C 1
ATOM 1338 O O . CYS A 1 169 ? -7.509 1.560 -8.149 1.00 91.06 169 CYS A O 1
ATOM 1340 N N . HIS A 1 170 ? -6.363 2.895 -9.527 1.00 89.75 170 HIS A N 1
ATOM 1341 C CA . HIS A 1 170 ? -6.380 4.039 -8.619 1.00 89.75 170 HIS A CA 1
ATOM 1342 C C . HIS A 1 170 ? -7.782 4.588 -8.391 1.00 89.75 170 HIS A C 1
ATOM 1344 O O . HIS A 1 170 ? -8.083 4.967 -7.261 1.00 89.75 170 HIS A O 1
ATOM 1350 N N . VAL A 1 171 ? -8.635 4.615 -9.416 1.00 88.38 171 VAL A N 1
ATOM 1351 C CA . VAL A 1 171 ? -10.024 5.079 -9.285 1.00 88.38 171 VAL A CA 1
ATOM 1352 C C . VAL A 1 171 ? -10.815 4.156 -8.353 1.00 88.38 171 VAL A C 1
ATOM 1354 O O . VAL A 1 171 ? -11.469 4.622 -7.412 1.00 88.38 171 VAL A O 1
ATOM 1357 N N . LEU A 1 172 ? -10.706 2.841 -8.565 1.00 87.25 172 LEU A N 1
ATOM 1358 C CA . LEU A 1 172 ? -11.353 1.840 -7.712 1.00 87.25 172 LEU A CA 1
ATOM 1359 C C . LEU A 1 172 ? -10.812 1.898 -6.278 1.00 87.25 172 LEU A C 1
ATOM 1361 O O . LEU A 1 172 ? -11.584 1.973 -5.319 1.00 87.25 172 LEU A O 1
ATOM 1365 N N . LEU A 1 173 ? -9.486 1.938 -6.132 1.00 91.44 173 LEU A N 1
ATOM 1366 C CA . LEU A 1 173 ? -8.822 1.999 -4.835 1.00 91.44 173 LEU A CA 1
ATOM 1367 C C . LEU A 1 173 ? -9.172 3.275 -4.071 1.00 91.44 173 LEU A C 1
ATOM 1369 O O . LEU A 1 173 ? -9.402 3.190 -2.875 1.00 91.44 173 LEU A O 1
ATOM 1373 N N . ALA A 1 174 ? -9.230 4.441 -4.720 1.00 90.12 174 ALA A N 1
ATOM 1374 C CA . ALA A 1 174 ? -9.533 5.706 -4.049 1.00 90.12 174 ALA A CA 1
ATOM 1375 C C . ALA A 1 174 ? -10.900 5.664 -3.356 1.00 90.12 174 ALA A C 1
ATOM 1377 O O . ALA A 1 174 ? -11.020 6.078 -2.204 1.00 90.12 174 ALA A O 1
ATOM 1378 N N . THR A 1 175 ? -11.898 5.088 -4.030 1.00 86.88 175 THR A N 1
ATOM 1379 C CA . THR A 1 175 ? -13.253 4.938 -3.485 1.00 86.88 175 THR A CA 1
ATOM 1380 C C . THR A 1 175 ? -13.254 4.046 -2.242 1.00 86.88 175 THR A C 1
ATOM 1382 O O . THR A 1 175 ? -13.812 4.410 -1.207 1.00 86.88 175 THR A O 1
ATOM 1385 N N . VAL A 1 176 ? -12.601 2.882 -2.319 1.00 89.88 176 VAL A N 1
ATOM 1386 C CA . VAL A 1 176 ? -12.520 1.937 -1.194 1.00 89.88 176 VAL A CA 1
ATOM 1387 C C . VAL A 1 176 ? -11.703 2.530 -0.046 1.00 89.88 176 VAL A C 1
ATOM 1389 O O . VAL A 1 176 ? -12.121 2.471 1.107 1.00 89.88 176 VAL A O 1
ATOM 1392 N N . LEU A 1 177 ? -10.565 3.143 -0.357 1.00 91.31 177 LEU A N 1
ATOM 1393 C CA . LEU A 1 177 ? -9.637 3.709 0.612 1.00 91.31 177 LEU A CA 1
ATOM 1394 C C . LEU A 1 177 ? -10.269 4.866 1.387 1.00 91.31 177 LEU A C 1
ATOM 1396 O O . LEU A 1 177 ? -10.161 4.893 2.608 1.00 91.31 177 LEU A O 1
ATOM 1400 N N . GLU A 1 178 ? -11.009 5.756 0.724 1.00 89.50 178 GLU A N 1
ATOM 1401 C CA . GLU A 1 178 ? -11.753 6.820 1.403 1.00 89.50 178 GLU A CA 1
ATOM 1402 C C . GLU A 1 178 ? -12.802 6.253 2.376 1.00 89.50 178 GLU A C 1
ATOM 1404 O O . GLU A 1 178 ? -12.953 6.749 3.497 1.00 89.50 178 GLU A O 1
ATOM 1409 N N . MET A 1 179 ? -13.513 5.188 1.990 1.00 87.62 179 MET A N 1
ATOM 1410 C CA . MET A 1 179 ? -14.475 4.530 2.880 1.00 87.62 179 MET A CA 1
ATOM 1411 C C . MET A 1 179 ? -13.788 3.890 4.088 1.00 87.62 179 MET A C 1
ATOM 1413 O O . MET A 1 179 ? -14.253 4.072 5.215 1.00 87.62 179 MET A O 1
ATOM 1417 N N . VAL A 1 180 ? -12.686 3.170 3.861 1.00 88.56 180 VAL A N 1
ATOM 1418 C CA . VAL A 1 180 ? -11.884 2.541 4.917 1.00 88.56 180 VAL A CA 1
ATOM 1419 C C . VAL A 1 180 ? -11.347 3.606 5.872 1.00 88.56 180 VAL A C 1
ATOM 1421 O O . VAL A 1 180 ? -11.590 3.509 7.069 1.00 88.56 180 VAL A O 1
ATOM 1424 N N . GLU A 1 181 ? -10.718 4.673 5.377 1.00 88.44 181 GLU A N 1
ATOM 1425 C CA . GLU A 1 181 ? -10.163 5.750 6.209 1.00 88.44 181 GLU A CA 1
ATOM 1426 C C . GLU A 1 181 ? -11.234 6.459 7.051 1.00 88.44 181 GLU A C 1
ATOM 1428 O O . GLU A 1 181 ? -11.032 6.706 8.248 1.00 88.44 181 GLU A O 1
ATOM 1433 N N . ARG A 1 182 ? -12.402 6.750 6.461 1.00 87.00 182 ARG A N 1
ATOM 1434 C CA . ARG A 1 182 ? -13.533 7.347 7.188 1.00 87.00 182 ARG A CA 1
ATOM 1435 C C . ARG A 1 182 ? -14.045 6.413 8.283 1.00 87.00 182 ARG A C 1
ATOM 1437 O O . ARG A 1 182 ? -14.275 6.868 9.404 1.00 87.00 182 ARG A O 1
ATOM 1444 N N . LYS A 1 183 ? -14.200 5.119 7.983 1.00 86.31 183 LYS A N 1
ATOM 1445 C CA . LYS A 1 183 ? -14.634 4.110 8.960 1.00 86.31 183 LYS A CA 1
ATOM 1446 C C . LYS A 1 183 ? -13.614 3.933 10.075 1.00 86.31 183 LYS A C 1
ATOM 1448 O O . LYS A 1 183 ? -13.996 4.007 11.235 1.00 86.31 183 LYS A O 1
ATOM 1453 N N . CYS A 1 184 ? -12.332 3.818 9.747 1.00 84.06 184 CYS A N 1
ATOM 1454 C CA . CYS A 1 184 ? -11.256 3.741 10.728 1.00 84.06 184 CYS A CA 1
ATOM 1455 C C . CYS A 1 184 ? -11.260 4.957 11.668 1.00 84.06 184 CYS A C 1
ATOM 1457 O O . CYS A 1 184 ? -11.206 4.807 12.886 1.00 84.06 184 CYS A O 1
ATOM 1459 N N . THR A 1 185 ? -11.404 6.166 11.120 1.00 84.12 185 THR A N 1
ATOM 1460 C CA . THR A 1 185 ? -11.462 7.397 11.926 1.00 84.12 185 THR A CA 1
ATOM 1461 C C . THR A 1 185 ? -12.672 7.409 12.863 1.00 84.12 185 THR A C 1
ATOM 1463 O O . THR A 1 185 ? -12.558 7.819 14.020 1.00 84.12 185 THR A O 1
ATOM 1466 N N . PHE A 1 186 ? -13.833 6.966 12.376 1.00 85.06 186 PHE A N 1
ATOM 1467 C CA . PHE A 1 186 ? -15.048 6.863 13.180 1.00 85.06 186 PHE A CA 1
ATOM 1468 C C . PHE A 1 186 ? -14.900 5.836 14.312 1.00 85.06 186 PHE A C 1
ATOM 1470 O O . PHE A 1 186 ? -15.158 6.170 15.465 1.00 85.06 186 PHE A O 1
ATOM 1477 N N . GLU A 1 187 ? -14.422 4.631 14.000 1.00 82.44 187 GLU A N 1
ATOM 1478 C CA . GLU A 1 187 ? -14.191 3.536 14.952 1.00 82.44 187 GLU A CA 1
ATOM 1479 C C . GLU A 1 187 ? -13.207 3.948 16.056 1.00 82.44 187 GLU A C 1
ATOM 1481 O O . GLU A 1 187 ? -13.489 3.777 17.238 1.00 82.44 187 GLU A O 1
ATOM 1486 N N . VAL A 1 188 ? -12.080 4.585 15.708 1.00 82.31 188 VAL A N 1
ATOM 1487 C CA . VAL A 1 188 ? -11.111 5.073 16.709 1.00 82.31 188 VAL A CA 1
ATOM 1488 C C . VAL A 1 188 ? -11.756 6.084 17.657 1.00 82.31 188 VAL A C 1
ATOM 1490 O O . VAL A 1 188 ? -11.546 6.009 18.868 1.00 82.31 188 VAL A O 1
ATOM 1493 N N . ARG A 1 189 ? -12.558 7.021 17.133 1.00 81.81 189 ARG A N 1
ATOM 1494 C CA . ARG A 1 189 ? -13.291 7.983 17.971 1.00 81.81 189 ARG A CA 1
ATOM 1495 C C . ARG A 1 189 ? -14.302 7.278 18.867 1.00 81.81 189 ARG A C 1
ATOM 1497 O O . ARG A 1 189 ? -14.345 7.583 20.053 1.00 81.81 189 ARG A O 1
ATOM 1504 N N . PHE A 1 190 ? -15.051 6.322 18.324 1.00 85.31 190 PHE A N 1
ATOM 1505 C CA . PHE A 1 190 ? -16.004 5.521 19.082 1.00 85.31 190 PHE A CA 1
ATOM 1506 C C . PHE A 1 190 ? -15.323 4.791 20.244 1.00 85.31 190 PHE A C 1
ATOM 1508 O O . PHE A 1 190 ? -15.744 4.960 21.386 1.00 85.31 190 PHE A O 1
ATOM 1515 N N . PHE A 1 191 ? -14.231 4.062 19.994 1.00 82.94 191 PHE A N 1
ATOM 1516 C CA . PHE A 1 191 ? -13.512 3.344 21.050 1.00 82.94 191 PHE A CA 1
ATOM 1517 C C . PHE A 1 191 ? -12.896 4.284 22.090 1.00 82.94 191 PHE A C 1
ATOM 1519 O O . PHE A 1 191 ? -12.922 3.970 23.279 1.00 82.94 191 PHE A O 1
ATOM 1526 N N . ASN A 1 192 ? -12.390 5.454 21.682 1.00 81.56 192 ASN A N 1
ATOM 1527 C CA . ASN A 1 192 ? -11.904 6.468 22.621 1.00 81.56 192 ASN A CA 1
ATOM 1528 C C . ASN A 1 192 ? -13.023 6.956 23.543 1.00 81.56 192 ASN A C 1
ATOM 1530 O O . ASN A 1 192 ? -12.858 6.958 24.761 1.00 81.56 192 ASN A O 1
ATOM 1534 N N . THR A 1 193 ? -14.162 7.348 22.970 1.00 84.50 193 THR A N 1
ATOM 1535 C CA . THR A 1 193 ? -15.306 7.846 23.737 1.00 84.50 193 THR A CA 1
ATOM 1536 C C . THR A 1 193 ? -15.875 6.757 24.636 1.00 84.50 193 THR A C 1
ATOM 1538 O O . THR A 1 193 ? -16.029 6.994 25.828 1.00 84.50 193 THR A O 1
ATOM 1541 N N . ALA A 1 194 ? -16.101 5.550 24.113 1.00 83.50 194 ALA A N 1
ATOM 1542 C CA . ALA A 1 194 ? -16.606 4.422 24.887 1.00 83.50 194 ALA A CA 1
ATOM 1543 C C . ALA A 1 194 ? -15.677 4.088 26.062 1.00 83.50 194 ALA A C 1
ATOM 1545 O O . ALA A 1 194 ? -16.141 3.957 27.191 1.00 83.50 194 ALA A O 1
ATOM 1546 N N . SER A 1 195 ? -14.362 4.029 25.828 1.00 80.81 195 SER A N 1
ATOM 1547 C CA . SER A 1 195 ? -13.381 3.768 26.885 1.00 80.81 195 SER A CA 1
ATOM 1548 C C . SER A 1 195 ? -13.404 4.837 27.979 1.00 80.81 195 SER A C 1
ATOM 1550 O O . SER A 1 195 ? -13.328 4.490 29.156 1.00 80.81 195 SER A O 1
ATOM 1552 N N . VAL A 1 196 ? -13.510 6.120 27.614 1.00 83.06 196 VAL A N 1
ATOM 1553 C CA . VAL A 1 196 ? -13.605 7.218 28.589 1.00 83.06 196 VAL A CA 1
ATOM 1554 C C . VAL A 1 196 ? -14.917 7.131 29.358 1.00 83.06 196 VAL A C 1
ATOM 1556 O O . VAL A 1 196 ? -14.893 7.166 30.581 1.00 83.06 196 VAL A O 1
ATOM 1559 N N . THR A 1 197 ? -16.049 6.944 28.678 1.00 85.75 197 THR A N 1
ATOM 1560 C CA . THR A 1 197 ? -17.364 6.845 29.321 1.00 85.75 197 THR A CA 1
ATOM 1561 C C . THR A 1 197 ? -17.431 5.674 30.297 1.00 85.75 197 THR A C 1
ATOM 1563 O O . THR A 1 197 ? -17.846 5.868 31.438 1.00 85.75 197 THR A O 1
ATOM 1566 N N . VAL A 1 198 ? -16.973 4.480 29.900 1.00 83.88 198 VAL A N 1
ATOM 1567 C CA . VAL A 1 198 ? -16.915 3.325 30.809 1.00 83.88 198 VAL A CA 1
ATOM 1568 C C . VAL A 1 198 ? -15.993 3.617 31.991 1.00 83.88 198 VAL A C 1
ATOM 1570 O O . VAL A 1 198 ? -16.383 3.361 33.129 1.00 83.88 198 VAL A O 1
ATOM 1573 N N . GLY A 1 199 ? -14.816 4.204 31.753 1.00 82.00 199 GLY A N 1
ATOM 1574 C CA . GLY A 1 199 ? -13.890 4.591 32.818 1.00 82.00 199 GLY A CA 1
ATOM 1575 C C . GLY A 1 199 ? -14.508 5.579 33.812 1.00 82.00 199 GLY A C 1
ATOM 1576 O O . GLY A 1 199 ? -14.476 5.339 35.016 1.00 82.00 199 GLY A O 1
ATOM 1577 N N . THR A 1 200 ? -15.136 6.650 33.322 1.00 86.00 200 THR A N 1
ATOM 1578 C CA . THR A 1 200 ? -15.774 7.681 34.152 1.00 86.00 200 THR A CA 1
ATOM 1579 C C . THR A 1 200 ? -16.948 7.126 34.954 1.00 86.00 200 THR A C 1
ATOM 1581 O O . THR A 1 200 ? -17.045 7.420 36.141 1.00 86.00 200 THR A O 1
ATOM 1584 N N . ILE A 1 201 ? -17.810 6.294 34.358 1.00 86.25 201 ILE A N 1
ATOM 1585 C CA . ILE A 1 201 ? -18.926 5.663 35.083 1.00 86.25 201 ILE A CA 1
ATOM 1586 C C . ILE A 1 201 ? -18.394 4.703 36.155 1.00 86.25 201 ILE A C 1
ATOM 1588 O O . ILE A 1 201 ? -18.889 4.705 37.279 1.00 86.25 201 ILE A O 1
ATOM 1592 N N . SER A 1 202 ? -17.366 3.915 35.830 1.00 84.38 202 SER A N 1
ATOM 1593 C CA . SER A 1 202 ? -16.768 2.937 36.750 1.00 84.38 202 SER A CA 1
ATOM 1594 C C . SER A 1 202 ? -16.115 3.615 37.954 1.00 84.38 202 SER A C 1
ATOM 1596 O O . SER A 1 202 ? -16.406 3.276 39.101 1.00 84.38 202 SER A O 1
ATOM 1598 N N . VAL A 1 203 ? -15.270 4.619 37.719 1.00 85.62 203 VAL A N 1
ATOM 1599 C CA . VAL A 1 203 ? -14.623 5.371 38.803 1.00 85.62 203 VAL A CA 1
ATOM 1600 C C . VAL A 1 203 ? -15.648 6.201 39.576 1.00 85.62 203 VAL A C 1
ATOM 1602 O O . VAL A 1 203 ? -15.620 6.211 40.802 1.00 85.62 203 VAL A O 1
ATOM 1605 N N . GLY A 1 204 ? -16.581 6.852 38.876 1.00 86.81 204 GLY A N 1
ATOM 1606 C CA . GLY A 1 204 ? -17.613 7.689 39.483 1.00 86.81 204 GLY A CA 1
ATOM 1607 C C . GLY A 1 204 ? -18.539 6.908 40.409 1.00 86.81 204 GLY A C 1
ATOM 1608 O O . GLY A 1 204 ? -18.800 7.361 41.517 1.00 86.81 204 GLY A O 1
ATOM 1609 N N . ARG A 1 205 ? -18.978 5.708 40.006 1.00 84.56 205 ARG A N 1
ATOM 1610 C CA . ARG A 1 205 ? -19.816 4.840 40.847 1.00 84.56 205 ARG A CA 1
ATOM 1611 C C . ARG A 1 205 ? -19.077 4.385 42.103 1.00 84.56 205 ARG A C 1
ATOM 1613 O O . ARG A 1 205 ? -19.638 4.458 43.187 1.00 84.56 205 ARG A O 1
ATOM 1620 N N . PHE A 1 206 ? -17.815 3.981 41.969 1.00 86.38 206 PHE A N 1
ATOM 1621 C CA . PHE A 1 206 ? -17.004 3.571 43.116 1.00 86.38 206 PHE A CA 1
ATOM 1622 C C . PHE A 1 206 ? -16.749 4.731 44.091 1.00 86.38 206 PHE A C 1
ATOM 1624 O O . PHE A 1 206 ? -16.937 4.583 45.296 1.00 86.38 206 PHE A O 1
ATOM 1631 N N . ALA A 1 207 ? -16.385 5.907 43.573 1.00 88.50 207 ALA A N 1
ATOM 1632 C CA . ALA A 1 207 ? -16.184 7.107 44.382 1.00 88.50 207 ALA A CA 1
ATOM 1633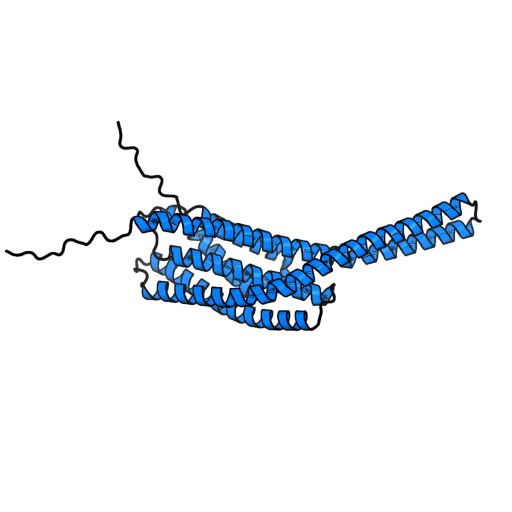 C C . ALA A 1 207 ? -17.480 7.573 45.068 1.00 88.50 207 ALA A C 1
ATOM 1635 O O . ALA A 1 207 ? -17.439 8.027 46.207 1.00 88.50 207 ALA A O 1
ATOM 1636 N N . TRP A 1 208 ? -18.626 7.435 44.396 1.00 87.62 208 TRP A N 1
ATOM 1637 C CA . TRP A 1 208 ? -19.933 7.758 44.961 1.00 87.62 208 TRP A CA 1
ATOM 1638 C C . TRP A 1 208 ? -20.317 6.825 46.112 1.00 87.62 208 TRP A C 1
ATOM 1640 O O . TRP A 1 208 ? -20.692 7.322 47.170 1.00 87.62 208 TRP A O 1
ATOM 1650 N N . SER A 1 209 ? -20.151 5.508 45.945 1.00 86.06 209 SER A N 1
ATOM 1651 C CA . SER A 1 209 ? -20.376 4.522 47.013 1.00 86.06 209 SER A CA 1
ATOM 1652 C C . SER A 1 209 ? -19.483 4.782 48.231 1.00 86.06 209 SER A C 1
ATOM 1654 O O . SER A 1 209 ? -19.948 4.746 49.368 1.00 86.06 209 SER A O 1
ATOM 1656 N N . LEU A 1 210 ? -18.211 5.140 48.004 1.00 86.31 210 LEU A N 1
ATOM 1657 C CA . LEU A 1 210 ? -17.299 5.552 49.076 1.00 86.31 210 LEU A CA 1
ATOM 1658 C C . LEU A 1 210 ? -17.762 6.832 49.787 1.00 86.31 210 LEU A C 1
ATOM 1660 O O . LEU A 1 210 ? -17.652 6.929 51.006 1.00 86.31 210 LEU A O 1
ATOM 1664 N N . TRP A 1 211 ? -18.262 7.818 49.039 1.00 89.94 211 TRP A N 1
ATOM 1665 C CA . TRP A 1 211 ? -18.691 9.107 49.585 1.00 89.94 211 TRP A CA 1
ATOM 1666 C C . TRP A 1 211 ? -19.999 9.022 50.378 1.00 89.94 211 TRP A C 1
ATOM 1668 O O . TRP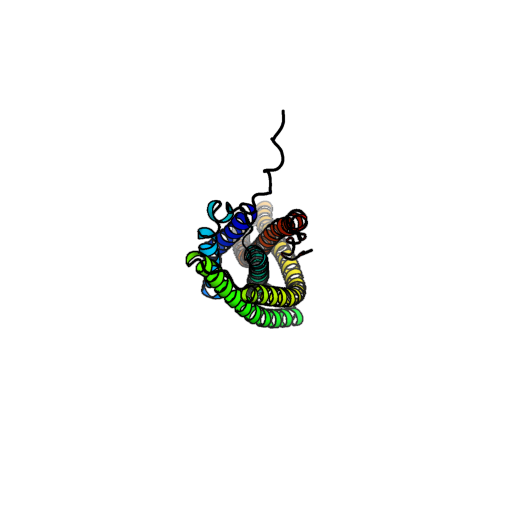 A 1 211 ? -20.132 9.662 51.418 1.00 89.94 211 TRP A O 1
ATOM 1678 N N . GLN A 1 212 ? -20.965 8.239 49.894 1.00 87.81 212 GLN A N 1
ATOM 1679 C CA . GLN A 1 212 ? -22.258 8.021 50.552 1.00 87.81 212 GLN A CA 1
ATOM 1680 C C . GLN A 1 212 ? -22.124 7.288 51.895 1.00 87.81 212 GLN A C 1
ATOM 1682 O O . GLN A 1 212 ? -23.058 7.316 52.693 1.00 87.81 212 GLN A O 1
ATOM 1687 N N . GLY A 1 213 ? -20.976 6.654 52.160 1.00 74.19 213 GLY A N 1
ATOM 1688 C CA . GLY A 1 213 ? -20.802 5.810 53.339 1.00 74.19 213 GLY A CA 1
ATOM 1689 C C . GLY A 1 213 ? -21.661 4.547 53.266 1.00 74.19 213 GLY A C 1
ATOM 1690 O O . GLY A 1 213 ? -22.149 4.084 54.295 1.00 74.19 213 GLY A O 1
ATOM 1691 N N . GLU A 1 214 ? -21.865 4.028 52.049 1.00 75.00 214 GLU A N 1
ATOM 1692 C CA . GLU A 1 214 ? -22.514 2.738 51.800 1.00 75.00 214 GLU A CA 1
ATOM 1693 C C . GLU A 1 214 ? -21.820 1.619 52.599 1.00 75.00 214 GLU A C 1
ATOM 1695 O O . GLU A 1 214 ? -20.648 1.728 52.985 1.00 75.00 214 GLU A O 1
ATOM 1700 N N . GLY A 1 215 ? -22.550 0.538 52.886 1.00 81.88 215 GLY A N 1
ATOM 1701 C CA . GLY A 1 215 ? -22.011 -0.570 53.674 1.00 81.88 215 GLY A CA 1
ATOM 1702 C C . GLY A 1 215 ? -20.739 -1.146 53.039 1.00 81.88 215 GLY A C 1
ATOM 1703 O O . GLY A 1 215 ? -20.571 -1.118 51.820 1.00 81.88 215 GLY A O 1
ATOM 1704 N N . LEU A 1 216 ? -19.834 -1.715 53.847 1.00 85.31 216 LEU A N 1
ATOM 1705 C CA . LEU A 1 216 ? -18.565 -2.287 53.359 1.00 85.31 216 LEU A CA 1
ATOM 1706 C C . LEU A 1 216 ? -18.765 -3.250 52.170 1.00 85.31 216 LEU A C 1
ATOM 1708 O O . LEU A 1 216 ? -17.967 -3.270 51.236 1.00 85.31 216 LEU A O 1
ATOM 1712 N N . GLU A 1 217 ? -19.850 -4.020 52.195 1.00 87.25 217 GLU A N 1
ATOM 1713 C CA . GLU A 1 217 ? -20.227 -4.968 51.146 1.00 87.25 217 GLU A CA 1
ATOM 1714 C C . GLU A 1 217 ? -20.597 -4.272 49.821 1.00 87.25 217 GLU A C 1
ATOM 1716 O O . GLU A 1 217 ? -20.145 -4.690 48.754 1.00 87.25 217 GLU A O 1
ATOM 1721 N N . GLU A 1 218 ? -21.322 -3.151 49.870 1.00 84.31 218 GLU A N 1
ATOM 1722 C CA . GLU A 1 218 ? -21.692 -2.351 48.693 1.00 84.31 218 GLU A CA 1
ATOM 1723 C C . GLU A 1 218 ? -20.466 -1.702 48.042 1.00 84.31 218 GLU A C 1
ATOM 1725 O O . GLU A 1 218 ? -20.318 -1.738 46.818 1.00 84.31 218 GLU A O 1
ATOM 1730 N N . VAL A 1 219 ? -19.528 -1.202 48.851 1.00 86.56 219 VAL A N 1
ATOM 1731 C CA . VAL A 1 219 ? -18.253 -0.655 48.365 1.00 86.56 219 VAL A CA 1
ATOM 1732 C C . VAL A 1 219 ? -17.417 -1.736 47.669 1.00 86.56 219 VAL A C 1
ATOM 1734 O O . VAL A 1 219 ? -16.849 -1.487 46.601 1.00 86.56 219 VAL A O 1
ATOM 1737 N N . ILE A 1 220 ? -17.363 -2.952 48.227 1.00 87.94 220 ILE A N 1
ATOM 1738 C CA . ILE A 1 220 ? -16.662 -4.090 47.611 1.00 87.94 220 ILE A CA 1
ATOM 1739 C C . ILE A 1 220 ? -17.320 -4.472 46.279 1.00 87.94 220 ILE A C 1
ATOM 1741 O O . ILE A 1 220 ? -16.619 -4.653 45.279 1.00 87.94 220 ILE A O 1
ATOM 1745 N N . HIS A 1 221 ? -18.652 -4.542 46.224 1.00 87.62 221 HIS A N 1
ATOM 1746 C CA . HIS A 1 221 ? -19.380 -4.821 44.986 1.00 87.62 221 HIS A CA 1
ATOM 1747 C C . HIS A 1 221 ? -19.173 -3.736 43.925 1.00 87.62 221 HIS A C 1
ATOM 1749 O O . HIS A 1 221 ? -18.941 -4.065 42.759 1.00 87.62 221 HIS A O 1
ATOM 1755 N N . ALA A 1 222 ? -19.192 -2.458 44.312 1.00 85.81 222 ALA A N 1
ATOM 1756 C CA . ALA A 1 222 ? -18.896 -1.346 43.416 1.00 85.81 222 ALA A CA 1
ATOM 1757 C C . ALA A 1 222 ? -17.459 -1.435 42.875 1.00 85.81 222 ALA A C 1
ATOM 1759 O O . ALA A 1 222 ? -17.249 -1.289 41.672 1.00 85.81 222 ALA A O 1
ATOM 1760 N N . GLY A 1 223 ? -16.479 -1.756 43.726 1.00 85.75 223 GLY A N 1
ATOM 1761 C CA . GLY A 1 223 ? -15.082 -1.949 43.327 1.00 85.75 223 GLY A CA 1
ATOM 1762 C C . GLY A 1 223 ? -14.890 -3.119 42.356 1.00 85.75 223 GLY A C 1
ATOM 1763 O O . GLY A 1 223 ? -14.243 -2.969 41.315 1.00 85.75 223 GLY A O 1
ATOM 1764 N N . LEU A 1 224 ? -15.497 -4.274 42.641 1.00 88.88 224 LEU A N 1
ATOM 1765 C CA . LEU A 1 224 ? -15.475 -5.444 41.755 1.00 88.88 224 LEU A CA 1
ATOM 1766 C C . LEU A 1 224 ? -16.128 -5.145 40.404 1.00 88.88 224 LEU A C 1
ATOM 1768 O O . LEU A 1 224 ? -15.555 -5.469 39.361 1.00 88.88 224 LEU A O 1
ATOM 1772 N N . TRP A 1 225 ? -17.288 -4.487 40.409 1.00 88.56 225 TRP A N 1
ATOM 1773 C CA . TRP A 1 225 ? -17.973 -4.082 39.185 1.00 88.56 225 TRP A CA 1
ATOM 1774 C C . TRP A 1 225 ? -17.109 -3.137 38.346 1.00 88.56 225 TRP A C 1
ATOM 1776 O O . TRP A 1 225 ? -16.893 -3.393 37.162 1.00 88.56 225 TRP A O 1
ATOM 1786 N N . SER A 1 226 ? -16.534 -2.100 38.960 1.00 85.69 226 SER A N 1
ATOM 1787 C CA . SER A 1 226 ? -15.661 -1.144 38.273 1.00 85.69 226 SER A CA 1
ATOM 1788 C C . SER A 1 226 ? -14.410 -1.806 37.697 1.00 85.69 226 SER A C 1
ATOM 1790 O O . SER A 1 226 ? -13.973 -1.454 36.601 1.00 85.69 226 SER A O 1
ATOM 1792 N N . THR A 1 227 ? -13.870 -2.817 38.381 1.00 83.44 227 THR A N 1
ATOM 1793 C CA . THR A 1 227 ? -12.734 -3.607 37.888 1.00 83.44 227 THR A CA 1
ATOM 1794 C C . THR A 1 227 ? -13.137 -4.461 36.678 1.00 83.44 227 THR A C 1
ATOM 1796 O O . THR A 1 227 ? -12.444 -4.451 35.660 1.00 83.44 227 THR A O 1
ATOM 1799 N N . CYS A 1 228 ? -14.292 -5.138 36.728 1.00 85.25 228 CYS A N 1
ATOM 1800 C CA . CYS A 1 228 ? -14.822 -5.931 35.608 1.00 85.25 228 CYS A CA 1
ATOM 1801 C C . CYS A 1 228 ? -15.117 -5.064 34.373 1.00 85.25 228 CYS A C 1
ATOM 1803 O O . CYS A 1 228 ? -14.783 -5.428 33.240 1.00 85.25 228 CYS A O 1
ATOM 1805 N N . MET A 1 229 ? -15.699 -3.883 34.584 1.00 82.94 229 MET A N 1
ATOM 1806 C CA . MET A 1 229 ? -15.944 -2.912 33.517 1.00 82.94 229 MET A CA 1
ATOM 1807 C C . MET A 1 229 ? -14.633 -2.354 32.949 1.00 82.94 229 MET A C 1
ATOM 1809 O O . MET A 1 229 ? -14.511 -2.212 31.732 1.00 82.94 229 MET A O 1
ATOM 1813 N N . GLY A 1 230 ? -13.622 -2.128 33.794 1.00 76.81 230 GLY A N 1
ATOM 1814 C CA . GLY A 1 230 ? -12.267 -1.762 33.374 1.00 76.81 230 GLY A CA 1
ATOM 1815 C C . GLY A 1 230 ? -11.603 -2.820 32.484 1.00 76.81 230 GLY A C 1
ATOM 1816 O O . GLY A 1 230 ? -11.057 -2.482 31.433 1.00 76.81 230 GLY A O 1
ATOM 1817 N N . PHE A 1 231 ? -11.716 -4.107 32.829 1.00 77.62 231 PHE A N 1
ATOM 1818 C CA . PHE A 1 231 ? -11.235 -5.202 31.974 1.00 77.62 231 PHE A CA 1
ATOM 1819 C C . PHE A 1 231 ? -11.970 -5.263 30.631 1.00 77.62 231 PHE A C 1
ATOM 1821 O O . PHE A 1 231 ? -11.349 -5.459 29.586 1.00 77.62 231 PHE A O 1
ATOM 1828 N N . THR A 1 232 ? -13.280 -5.022 30.630 1.00 77.00 232 THR A N 1
ATOM 1829 C CA . THR A 1 232 ? -14.069 -4.968 29.390 1.00 77.00 232 THR A CA 1
ATOM 1830 C C . THR A 1 232 ? -13.640 -3.782 28.515 1.00 77.00 232 THR A C 1
ATOM 1832 O O . THR A 1 232 ? -13.462 -3.931 27.307 1.00 77.00 232 THR A O 1
ATOM 1835 N N . ALA A 1 233 ? -13.368 -2.618 29.117 1.00 72.62 233 ALA A N 1
ATOM 1836 C CA . ALA A 1 233 ? -12.800 -1.456 28.429 1.00 72.62 233 ALA A CA 1
ATOM 1837 C C . ALA A 1 233 ? -11.413 -1.740 27.820 1.00 72.62 233 ALA A C 1
ATOM 1839 O O . ALA A 1 233 ? -11.092 -1.214 26.752 1.00 72.62 233 ALA A O 1
ATOM 1840 N N . ALA A 1 234 ? -10.609 -2.600 28.453 1.00 72.62 234 ALA A N 1
ATOM 1841 C CA . ALA A 1 234 ? -9.332 -3.053 27.906 1.00 72.62 234 ALA A CA 1
ATOM 1842 C C . ALA A 1 234 ? -9.514 -3.945 26.662 1.00 72.62 234 ALA A C 1
ATOM 1844 O O . ALA A 1 234 ? -8.775 -3.788 25.690 1.00 72.62 234 ALA A O 1
ATOM 1845 N N . LEU A 1 235 ? -10.534 -4.812 26.626 1.00 74.00 235 LEU A N 1
ATOM 1846 C CA . LEU A 1 235 ? -10.854 -5.619 25.437 1.00 74.00 235 LEU A CA 1
ATOM 1847 C C . LEU A 1 235 ? -11.246 -4.750 24.231 1.00 74.00 235 LEU A C 1
ATOM 1849 O O . LEU A 1 235 ? -10.857 -5.056 23.103 1.00 74.00 235 LEU A O 1
ATOM 1853 N N . PHE A 1 236 ? -11.915 -3.616 24.460 1.00 72.25 236 PHE A N 1
ATOM 1854 C CA . PHE A 1 236 ? -12.209 -2.630 23.412 1.00 72.25 236 PHE A CA 1
ATOM 1855 C C . PHE A 1 236 ? -10.957 -1.942 22.832 1.00 72.25 236 PHE A C 1
ATOM 1857 O O . PHE A 1 236 ? -11.030 -1.344 21.757 1.00 72.25 236 PHE A O 1
ATOM 1864 N N . GLN A 1 237 ? -9.787 -2.052 23.476 1.00 77.19 237 GLN A N 1
ATOM 1865 C CA . GLN A 1 237 ? -8.538 -1.514 22.924 1.00 77.19 237 GLN A CA 1
ATOM 1866 C C . GLN A 1 237 ? -7.981 -2.377 21.788 1.00 77.19 237 GLN A C 1
ATOM 1868 O O . GLN A 1 237 ? -7.314 -1.848 20.904 1.00 77.19 237 GLN A O 1
ATOM 1873 N N . VAL A 1 238 ? -8.267 -3.683 21.758 1.00 80.12 238 VAL A N 1
ATOM 1874 C CA . VAL A 1 238 ? -7.759 -4.590 20.714 1.00 80.12 238 VAL A CA 1
ATOM 1875 C C . VAL A 1 238 ? -8.207 -4.167 19.306 1.00 80.12 238 VAL A C 1
ATOM 1877 O O . VAL A 1 238 ? -7.335 -3.948 18.459 1.00 80.12 238 VAL A O 1
ATOM 1880 N N . PRO A 1 239 ? -9.513 -3.992 19.012 1.00 78.75 239 PRO A N 1
ATOM 1881 C CA . PRO A 1 239 ? -9.942 -3.505 17.703 1.00 78.75 239 PRO A CA 1
ATOM 1882 C C . PRO A 1 239 ? -9.421 -2.090 17.427 1.00 78.75 239 PRO A C 1
ATOM 1884 O O . PRO A 1 239 ? -8.945 -1.832 16.325 1.00 78.75 239 PRO A O 1
ATOM 1887 N N . ARG A 1 240 ? -9.387 -1.196 18.426 1.00 81.94 240 ARG A N 1
ATOM 1888 C CA . ARG A 1 240 ? -8.822 0.156 18.278 1.00 81.94 240 ARG A CA 1
ATOM 1889 C C . ARG A 1 240 ? -7.361 0.140 17.821 1.00 81.94 240 ARG A C 1
ATOM 1891 O O . ARG A 1 240 ? -6.999 0.898 16.919 1.00 81.94 240 ARG A O 1
ATOM 1898 N N . VAL A 1 241 ? -6.521 -0.702 18.424 1.00 84.62 241 VAL A N 1
ATOM 1899 C CA . VAL A 1 241 ? -5.109 -0.847 18.038 1.00 84.62 241 VAL A CA 1
ATOM 1900 C C . VAL A 1 241 ? -5.010 -1.351 16.601 1.00 84.62 241 VAL A C 1
ATOM 1902 O O . VAL A 1 241 ? -4.265 -0.771 15.817 1.00 84.62 241 VAL A O 1
ATOM 1905 N N . ARG A 1 242 ? -5.820 -2.346 16.214 1.00 83.69 242 ARG A N 1
ATOM 1906 C CA . ARG A 1 242 ? -5.852 -2.856 14.831 1.00 83.69 242 ARG A CA 1
ATOM 1907 C C . ARG A 1 242 ? -6.273 -1.786 13.819 1.00 83.69 242 ARG A C 1
ATOM 1909 O O . ARG A 1 242 ? -5.642 -1.655 12.777 1.00 83.69 242 ARG A O 1
ATOM 1916 N N . VAL A 1 243 ? -7.295 -0.983 14.126 1.00 84.75 243 VAL A N 1
ATOM 1917 C CA . VAL A 1 243 ? -7.719 0.139 13.266 1.00 84.75 243 VAL A CA 1
ATOM 1918 C C . VAL A 1 243 ? -6.617 1.196 13.145 1.00 84.75 243 VAL A C 1
ATOM 1920 O O . VAL A 1 243 ? -6.372 1.723 12.060 1.00 84.75 243 VAL A O 1
ATOM 1923 N N . THR A 1 244 ? -5.932 1.494 14.248 1.00 85.31 244 THR A N 1
ATOM 1924 C CA . THR A 1 244 ? -4.827 2.464 14.269 1.00 85.31 244 THR A CA 1
ATOM 1925 C C . THR A 1 244 ? -3.636 1.966 13.448 1.00 85.31 244 THR A C 1
ATOM 1927 O O . THR A 1 244 ? -3.016 2.745 12.722 1.00 85.31 244 THR A O 1
ATOM 1930 N N . ASP A 1 245 ? -3.336 0.669 13.519 1.00 87.31 245 ASP A N 1
ATOM 1931 C CA . ASP A 1 245 ? -2.311 0.013 12.706 1.00 87.31 245 ASP A CA 1
ATOM 1932 C C . ASP A 1 245 ? -2.650 0.099 11.208 1.00 87.31 245 ASP A C 1
ATOM 1934 O O . ASP A 1 245 ? -1.852 0.622 10.431 1.00 87.31 245 ASP A O 1
ATOM 1938 N N . ILE A 1 246 ? -3.884 -0.251 10.818 1.00 87.44 246 ILE A N 1
ATOM 1939 C CA . ILE A 1 246 ? -4.398 -0.085 9.444 1.00 87.44 246 ILE A CA 1
ATOM 1940 C C . ILE A 1 246 ? -4.184 1.352 8.947 1.00 87.44 246 ILE A C 1
ATOM 1942 O O . ILE A 1 246 ? -3.617 1.571 7.873 1.00 87.44 246 ILE A O 1
ATOM 1946 N N . GLN A 1 247 ? -4.588 2.349 9.738 1.00 86.38 247 GLN A N 1
ATOM 1947 C CA . GLN A 1 247 ? -4.432 3.757 9.370 1.00 86.38 247 GLN A CA 1
ATOM 1948 C C . GLN A 1 247 ? -2.952 4.151 9.229 1.00 86.38 247 GLN A C 1
ATOM 1950 O O . GLN A 1 247 ? -2.578 4.867 8.298 1.00 86.38 247 GLN A O 1
ATOM 1955 N N . THR A 1 248 ? -2.093 3.655 10.119 1.00 89.31 248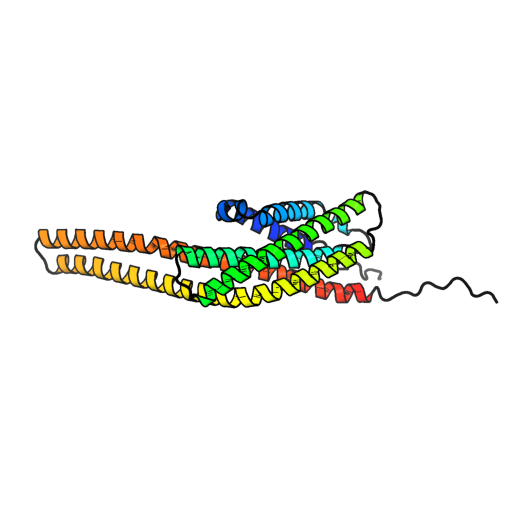 THR A N 1
ATOM 1956 C CA . THR A 1 248 ? -0.646 3.911 10.088 1.00 89.31 248 THR A CA 1
ATOM 1957 C C . THR A 1 248 ? -0.000 3.321 8.834 1.00 89.31 248 THR A C 1
ATOM 1959 O O . THR A 1 248 ? 0.805 3.997 8.185 1.00 89.31 248 THR A O 1
ATOM 1962 N N . GLN A 1 249 ? -0.383 2.102 8.447 1.00 88.44 249 GLN A N 1
ATOM 1963 C CA . GLN A 1 249 ? 0.099 1.443 7.231 1.00 88.44 249 GLN A CA 1
ATOM 1964 C C . GLN A 1 249 ? -0.324 2.205 5.968 1.00 88.44 249 GLN A C 1
ATOM 1966 O O . GLN A 1 249 ? 0.529 2.535 5.138 1.00 88.44 249 GLN A O 1
ATOM 1971 N N . LEU A 1 250 ? -1.601 2.593 5.853 1.00 89.31 250 LEU A N 1
ATOM 1972 C CA . LEU A 1 250 ? -2.096 3.387 4.718 1.00 89.31 250 LEU A CA 1
ATOM 1973 C C . LEU A 1 250 ? -1.347 4.720 4.580 1.00 89.31 250 LEU A C 1
ATOM 1975 O O . LEU A 1 250 ? -0.859 5.057 3.496 1.00 89.31 250 LEU A O 1
ATOM 1979 N N . VAL A 1 251 ? -1.173 5.450 5.686 1.00 89.94 251 VAL A N 1
ATOM 1980 C CA . VAL A 1 251 ? -0.417 6.712 5.701 1.00 89.94 251 VAL A CA 1
ATOM 1981 C C . VAL A 1 251 ? 1.038 6.490 5.283 1.00 89.94 251 VAL A C 1
ATOM 1983 O O . VAL A 1 251 ? 1.598 7.306 4.545 1.00 89.94 251 VAL A O 1
ATOM 1986 N N . ARG A 1 252 ? 1.669 5.391 5.715 1.00 90.38 252 ARG A N 1
ATOM 1987 C CA . ARG A 1 252 ? 3.041 5.039 5.319 1.00 90.38 252 ARG A CA 1
ATOM 1988 C C . ARG A 1 252 ? 3.140 4.835 3.805 1.00 90.38 252 ARG A C 1
ATOM 1990 O O . ARG A 1 252 ? 3.998 5.452 3.171 1.00 90.38 252 ARG A O 1
ATOM 1997 N N . HIS A 1 253 ? 2.243 4.045 3.213 1.00 90.12 253 HIS A N 1
ATOM 1998 C CA . HIS A 1 253 ? 2.221 3.803 1.766 1.00 90.12 253 HIS A CA 1
ATOM 1999 C C . HIS A 1 253 ? 1.982 5.092 0.969 1.00 90.12 253 HIS A C 1
ATOM 2001 O O . HIS A 1 253 ? 2.676 5.352 -0.016 1.00 90.12 253 HIS A O 1
ATOM 2007 N N . GLN A 1 254 ? 1.069 5.953 1.428 1.00 90.56 254 GLN A N 1
ATOM 2008 C CA . GLN A 1 254 ? 0.824 7.257 0.807 1.00 90.56 254 GLN A CA 1
ATOM 2009 C C . GLN A 1 254 ? 2.047 8.181 0.873 1.00 90.56 254 GLN A C 1
ATOM 2011 O O . GLN A 1 254 ? 2.360 8.859 -0.108 1.00 90.56 254 GLN A O 1
ATOM 2016 N N . LYS A 1 255 ? 2.747 8.231 2.015 1.00 90.81 255 LYS A N 1
ATOM 2017 C CA . LYS A 1 255 ? 3.958 9.051 2.182 1.00 90.81 255 LYS A CA 1
ATOM 2018 C C . LYS A 1 255 ? 5.065 8.607 1.230 1.00 90.81 255 LYS A C 1
ATOM 2020 O O . LYS A 1 255 ? 5.667 9.462 0.582 1.00 90.81 255 LYS A O 1
ATOM 2025 N N . LEU A 1 256 ? 5.293 7.298 1.105 1.00 88.31 256 LEU A N 1
ATOM 2026 C CA . LEU A 1 256 ? 6.263 6.755 0.155 1.00 88.31 256 LEU A CA 1
ATOM 2027 C C . LEU A 1 256 ? 5.904 7.140 -1.284 1.00 88.31 256 LEU A C 1
ATOM 2029 O O . LEU A 1 256 ? 6.732 7.728 -1.976 1.00 88.31 256 LEU A O 1
ATOM 2033 N N . ARG A 1 257 ? 4.656 6.893 -1.704 1.00 91.00 257 ARG A N 1
ATOM 2034 C CA . ARG A 1 257 ? 4.170 7.257 -3.043 1.00 91.00 257 ARG A CA 1
ATOM 2035 C C . ARG A 1 257 ? 4.391 8.742 -3.337 1.00 91.00 257 ARG A C 1
ATOM 2037 O O . ARG A 1 257 ? 4.926 9.093 -4.382 1.00 91.00 257 ARG A O 1
ATOM 2044 N N . LYS A 1 258 ? 4.029 9.633 -2.404 1.00 90.88 258 LYS A N 1
ATOM 2045 C CA . LYS A 1 258 ? 4.242 11.087 -2.547 1.00 90.88 258 LYS A CA 1
ATOM 2046 C C . LYS A 1 258 ? 5.725 11.443 -2.677 1.00 90.88 258 LYS A C 1
ATOM 2048 O O . LYS A 1 258 ? 6.064 12.317 -3.473 1.00 90.88 258 LYS A O 1
ATOM 2053 N N . LYS A 1 259 ? 6.602 10.772 -1.921 1.00 88.44 259 LYS A N 1
ATOM 2054 C CA . LYS A 1 259 ? 8.056 10.979 -1.977 1.00 88.44 259 LYS A CA 1
ATOM 2055 C C . LYS A 1 259 ? 8.616 10.605 -3.353 1.00 88.44 259 LYS A C 1
ATOM 2057 O O . LYS A 1 259 ? 9.279 11.440 -3.962 1.00 88.44 259 LYS A O 1
ATOM 2062 N N . ILE A 1 260 ? 8.281 9.419 -3.865 1.00 86.75 260 ILE A N 1
ATOM 2063 C CA . ILE A 1 260 ? 8.723 8.965 -5.193 1.00 86.75 260 ILE A CA 1
ATOM 2064 C C . ILE A 1 260 ? 8.121 9.832 -6.304 1.00 86.75 260 ILE A C 1
ATOM 2066 O O . ILE A 1 260 ? 8.851 10.273 -7.186 1.00 86.75 260 ILE A O 1
ATOM 2070 N N . LYS A 1 261 ? 6.830 10.194 -6.228 1.00 86.94 261 LYS A N 1
ATOM 2071 C CA . LYS A 1 261 ? 6.218 11.126 -7.191 1.00 86.94 261 LYS A CA 1
ATOM 2072 C C . LYS A 1 261 ? 6.959 12.459 -7.254 1.00 86.94 261 LYS A C 1
ATOM 2074 O O . LYS A 1 261 ? 7.218 12.956 -8.348 1.00 86.94 261 LYS A O 1
ATOM 2079 N N . LYS A 1 262 ? 7.334 13.023 -6.101 1.00 87.19 262 LYS A N 1
ATOM 2080 C CA . LYS A 1 262 ? 8.093 14.279 -6.038 1.00 87.19 262 LYS A CA 1
ATOM 2081 C C . LYS A 1 262 ? 9.461 14.157 -6.719 1.00 87.19 262 LYS A C 1
ATOM 2083 O O . LYS A 1 262 ? 9.815 15.062 -7.465 1.00 87.19 262 LYS A O 1
ATOM 2088 N N . MET A 1 263 ? 10.178 13.053 -6.500 1.00 84.88 263 MET A N 1
ATOM 2089 C CA . MET A 1 263 ? 11.449 12.763 -7.186 1.00 84.88 263 MET A CA 1
ATOM 2090 C C . MET A 1 263 ? 11.233 12.620 -8.700 1.00 84.88 263 MET A C 1
ATOM 2092 O O . MET A 1 263 ? 11.870 13.307 -9.486 1.00 84.88 263 MET A O 1
ATOM 2096 N N . SER A 1 264 ? 10.228 11.842 -9.115 1.00 83.06 264 SER A N 1
ATOM 2097 C CA . SER A 1 264 ? 9.934 11.617 -10.538 1.00 83.06 264 SER A CA 1
ATOM 2098 C C . SER A 1 264 ? 9.509 12.873 -11.308 1.00 83.06 264 SER A C 1
ATOM 2100 O O . SER A 1 264 ? 9.751 12.993 -12.508 1.00 83.06 264 SER A O 1
ATOM 2102 N N . ALA A 1 265 ? 8.898 13.846 -10.625 1.00 80.38 265 ALA A N 1
ATOM 2103 C CA . ALA A 1 265 ? 8.586 15.144 -11.212 1.00 80.38 265 ALA A CA 1
ATOM 2104 C C . ALA A 1 265 ? 9.853 15.979 -11.482 1.00 80.38 265 ALA A C 1
ATOM 2106 O O . ALA A 1 265 ? 9.852 16.795 -12.405 1.00 80.38 265 ALA A O 1
ATOM 2107 N N . GLY A 1 266 ? 10.918 15.773 -10.699 1.00 70.25 266 GLY A N 1
ATOM 2108 C CA . GLY A 1 266 ? 12.247 16.340 -10.939 1.00 70.25 266 GLY A CA 1
ATOM 2109 C C . GLY A 1 266 ? 12.870 15.802 -12.225 1.00 70.25 266 GLY A C 1
ATOM 2110 O O . GLY A 1 266 ? 13.354 16.584 -13.042 1.00 70.25 266 GLY A O 1
ATOM 2111 N N . TRP A 1 267 ? 12.734 14.496 -12.481 1.00 76.06 267 TRP A N 1
ATOM 2112 C CA . TRP A 1 267 ? 13.244 13.857 -13.699 1.00 76.06 267 TRP A CA 1
ATOM 2113 C C . TRP A 1 267 ? 12.671 14.471 -14.977 1.00 76.06 267 TRP A C 1
ATOM 2115 O O . TRP A 1 267 ? 13.434 14.831 -15.868 1.00 76.06 267 TRP A O 1
ATOM 2125 N N . LYS A 1 268 ? 11.347 14.674 -15.050 1.00 64.44 268 LYS A N 1
ATOM 2126 C CA . LYS A 1 268 ? 10.694 15.295 -16.221 1.00 64.44 268 LYS A CA 1
ATOM 2127 C C . LYS A 1 268 ? 11.224 16.705 -16.502 1.00 64.44 268 LYS A C 1
ATOM 2129 O O . LYS A 1 268 ? 11.539 17.030 -17.639 1.00 64.44 268 LYS A O 1
ATOM 2134 N N . LYS A 1 269 ? 11.408 17.514 -15.454 1.00 58.44 269 LYS A N 1
ATOM 2135 C CA . LYS A 1 269 ? 11.961 18.873 -15.579 1.00 58.44 269 LYS A CA 1
ATOM 2136 C C . LYS A 1 269 ? 13.417 18.866 -16.045 1.00 58.44 269 LYS A C 1
ATOM 2138 O O . LYS A 1 269 ? 13.801 19.719 -16.833 1.00 58.44 269 LYS A O 1
ATOM 2143 N N . ASN A 1 270 ? 14.217 17.906 -15.589 1.00 54.88 270 ASN A N 1
ATOM 2144 C CA . ASN A 1 270 ? 15.616 17.778 -15.999 1.00 54.88 270 ASN A CA 1
ATOM 2145 C C . ASN A 1 270 ? 15.752 17.252 -17.439 1.00 54.88 270 ASN A C 1
ATOM 2147 O O . ASN A 1 270 ? 16.687 17.638 -18.143 1.00 54.88 270 ASN A O 1
ATOM 2151 N N . GLN A 1 271 ? 14.813 16.419 -17.902 1.00 54.16 271 GLN A N 1
ATOM 2152 C CA . GLN A 1 271 ? 14.745 15.954 -19.291 1.00 54.16 271 GLN A CA 1
ATOM 2153 C C . GLN A 1 271 ? 14.469 17.110 -20.264 1.00 54.16 271 GLN A C 1
ATOM 2155 O O . GLN A 1 271 ? 15.199 17.253 -21.242 1.00 54.16 271 GLN A O 1
ATOM 2160 N N . ASP A 1 272 ? 13.526 18.004 -19.963 1.00 46.19 272 ASP A N 1
ATOM 2161 C CA . ASP A 1 272 ? 13.228 19.156 -20.832 1.00 46.19 272 ASP A CA 1
ATOM 2162 C C . ASP A 1 272 ? 14.454 20.070 -21.058 1.00 46.19 272 ASP A C 1
ATOM 2164 O O . ASP A 1 272 ? 14.619 20.659 -22.126 1.00 46.19 272 ASP A O 1
ATOM 2168 N N . TRP A 1 273 ? 15.370 20.142 -20.085 1.00 36.62 273 TRP A N 1
ATOM 2169 C CA . TRP A 1 273 ? 16.591 20.958 -20.159 1.00 36.62 273 TRP A CA 1
ATOM 2170 C C . TRP A 1 273 ? 17.775 20.235 -20.817 1.00 36.62 273 TRP A C 1
ATOM 2172 O O . TRP A 1 273 ? 18.658 20.879 -21.386 1.00 36.62 273 TRP A O 1
ATOM 2182 N N 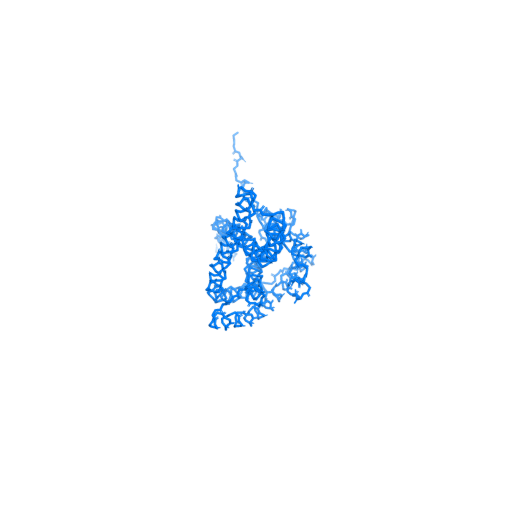. SER A 1 274 ? 17.814 18.902 -20.747 1.00 38.56 274 SER A N 1
ATOM 2183 C CA . SER A 1 274 ? 18.902 18.081 -21.297 1.00 38.56 274 SER A CA 1
ATOM 2184 C C . SER A 1 274 ? 18.637 17.634 -22.740 1.00 38.56 274 SER A C 1
ATOM 2186 O O . SER A 1 274 ? 19.573 17.605 -23.538 1.00 38.56 274 SER A O 1
ATOM 2188 N N . TYR A 1 275 ? 17.379 17.397 -23.130 1.00 37.06 275 TYR A N 1
ATOM 2189 C CA . TYR A 1 275 ? 17.003 17.035 -24.504 1.00 37.06 275 TYR A CA 1
ATOM 2190 C C . TYR A 1 275 ? 16.933 18.229 -25.469 1.00 37.06 275 TYR A C 1
ATOM 2192 O O . TYR A 1 275 ? 17.125 18.037 -26.670 1.00 37.06 275 TYR A O 1
ATOM 2200 N N . ALA A 1 276 ? 16.794 19.469 -24.979 1.00 29.06 276 ALA A N 1
ATOM 2201 C CA . ALA A 1 276 ? 16.959 20.671 -25.808 1.00 29.06 276 ALA A CA 1
ATOM 2202 C C . ALA A 1 276 ? 18.379 20.798 -26.413 1.00 29.06 276 ALA A C 1
ATOM 2204 O O . ALA A 1 276 ? 18.568 21.491 -27.409 1.00 29.06 276 ALA A O 1
ATOM 2205 N N . LYS A 1 277 ? 19.374 20.086 -25.859 1.00 33.12 277 LYS A N 1
ATOM 2206 C CA . LYS A 1 277 ? 20.737 19.974 -26.413 1.00 33.12 277 LYS A CA 1
ATOM 2207 C C . LYS A 1 277 ? 20.944 18.791 -27.370 1.00 33.12 277 LYS A C 1
ATOM 2209 O O . LYS A 1 277 ? 22.010 18.702 -27.970 1.00 33.12 277 LYS A O 1
ATOM 2214 N N . PHE A 1 278 ? 19.951 17.918 -27.547 1.00 33.91 278 PHE A N 1
ATOM 2215 C CA . PHE A 1 278 ? 19.990 16.791 -28.493 1.00 33.91 278 PHE A CA 1
ATOM 2216 C C . PHE A 1 278 ? 19.179 17.049 -29.775 1.00 33.91 278 PHE A C 1
ATOM 2218 O O . PHE A 1 278 ? 18.941 16.127 -30.556 1.00 33.91 278 PHE A O 1
ATOM 2225 N N . VAL A 1 279 ? 18.786 18.301 -30.042 1.00 30.22 279 VAL A N 1
ATOM 2226 C CA . VAL A 1 279 ? 18.290 18.694 -31.367 1.00 30.22 279 VAL A CA 1
ATOM 2227 C C . VAL A 1 279 ? 19.457 18.604 -32.351 1.00 30.22 279 VAL A C 1
ATOM 2229 O O . VAL A 1 279 ? 20.381 19.410 -32.304 1.00 30.22 279 VAL A O 1
ATOM 2232 N N . HIS A 1 280 ? 19.412 17.562 -33.186 1.00 34.16 280 HIS A N 1
ATOM 2233 C CA . HIS A 1 280 ? 20.202 17.313 -34.394 1.00 34.16 280 HIS A CA 1
ATOM 2234 C C . HIS A 1 280 ? 21.215 18.411 -34.768 1.00 34.16 280 HIS A C 1
ATOM 2236 O O . HIS A 1 280 ? 20.851 19.425 -35.360 1.00 34.16 280 HIS A O 1
ATOM 2242 N N . ILE A 1 281 ? 22.508 18.141 -34.571 1.00 33.47 281 ILE A N 1
ATOM 2243 C CA . ILE A 1 281 ? 23.521 18.674 -35.487 1.00 33.47 281 ILE A CA 1
ATOM 2244 C C . ILE A 1 281 ? 23.420 17.784 -36.734 1.00 33.47 281 ILE A C 1
ATOM 2246 O O . ILE A 1 281 ? 23.741 16.593 -36.640 1.00 33.47 281 ILE A O 1
ATOM 2250 N N . PRO A 1 282 ? 22.906 18.267 -37.881 1.00 32.25 282 PRO A N 1
ATOM 2251 C CA . PRO A 1 282 ? 22.944 17.478 -39.100 1.00 32.25 282 PRO A CA 1
ATOM 2252 C C . PRO A 1 282 ? 24.412 17.200 -39.429 1.00 32.25 282 PRO A C 1
ATOM 2254 O O . PRO A 1 282 ? 25.219 18.118 -39.567 1.00 32.25 282 PRO A O 1
ATOM 2257 N N . SER A 1 283 ? 24.763 15.918 -39.515 1.00 33.75 283 SER A N 1
ATOM 2258 C CA . SER A 1 283 ? 26.067 15.492 -40.017 1.00 33.75 283 SER A CA 1
ATOM 2259 C C . SER A 1 283 ? 26.271 16.105 -41.410 1.00 33.75 283 SER A C 1
ATOM 2261 O O . SER A 1 283 ? 25.353 16.012 -42.237 1.00 33.75 283 SER A O 1
ATOM 2263 N N . PRO A 1 284 ? 27.417 16.751 -41.696 1.00 36.28 284 PRO A N 1
ATOM 2264 C CA . PRO A 1 284 ? 27.694 17.214 -43.042 1.00 36.28 284 PRO A CA 1
ATOM 2265 C C . PRO A 1 284 ? 27.718 15.987 -43.954 1.00 36.28 284 PRO A C 1
ATOM 2267 O O . PRO A 1 284 ? 28.551 15.092 -43.809 1.00 36.28 284 PRO A O 1
ATOM 2270 N N . ARG A 1 285 ? 26.752 15.931 -44.876 1.00 37.19 285 ARG A N 1
ATOM 2271 C CA . ARG A 1 285 ? 26.733 14.957 -45.964 1.00 37.19 285 ARG A CA 1
ATOM 2272 C C . ARG A 1 285 ? 28.084 15.016 -46.672 1.00 37.19 285 ARG A C 1
ATOM 2274 O O . ARG A 1 285 ? 28.402 16.011 -47.318 1.00 37.19 285 ARG A O 1
ATOM 2281 N N . ASN A 1 286 ? 28.840 13.925 -46.603 1.00 41.97 286 ASN A N 1
ATOM 2282 C CA . ASN A 1 286 ? 29.834 13.625 -47.620 1.00 41.97 286 ASN A CA 1
ATOM 2283 C C . ASN A 1 286 ? 29.132 13.655 -48.983 1.00 41.97 286 ASN A C 1
ATOM 2285 O O . ASN A 1 286 ? 28.230 12.853 -49.225 1.00 41.97 286 ASN A O 1
ATOM 2289 N N . GLY A 1 287 ? 29.541 14.577 -49.855 1.00 43.62 287 GLY A N 1
ATOM 2290 C CA . GLY A 1 287 ? 29.118 14.590 -51.253 1.00 43.62 287 GLY A CA 1
ATOM 2291 C C . GLY A 1 287 ? 28.724 15.960 -51.791 1.00 43.62 287 GLY A C 1
ATOM 2292 O O . GLY A 1 287 ? 27.570 16.164 -52.148 1.00 43.62 287 GLY A O 1
ATOM 2293 N N . ALA A 1 288 ? 29.692 16.862 -51.939 1.00 32.72 288 ALA A N 1
ATOM 2294 C CA . ALA A 1 288 ? 29.654 17.866 -52.996 1.00 32.72 288 ALA A CA 1
ATOM 2295 C C . ALA A 1 288 ? 30.972 17.764 -53.771 1.00 32.72 288 ALA A C 1
ATOM 2297 O O . ALA A 1 288 ? 31.976 18.374 -53.420 1.00 32.72 288 ALA A O 1
ATOM 2298 N N . ARG A 1 289 ? 30.969 16.904 -54.795 1.00 32.78 289 ARG A N 1
ATOM 2299 C CA . ARG A 1 289 ? 31.790 17.137 -55.981 1.00 32.78 289 ARG A CA 1
ATOM 2300 C C . ARG A 1 289 ? 31.122 18.280 -56.739 1.00 32.78 289 ARG A C 1
ATOM 2302 O O . ARG A 1 289 ? 29.963 18.115 -57.111 1.00 32.78 289 ARG A O 1
ATOM 2309 N N . LEU A 1 290 ? 31.852 19.367 -56.944 1.00 36.44 290 LEU A N 1
ATOM 2310 C CA . LEU A 1 290 ? 32.041 20.071 -58.215 1.00 36.44 290 LEU A CA 1
ATOM 2311 C C . LEU A 1 290 ? 33.319 20.900 -58.075 1.00 36.44 290 LEU A C 1
ATOM 2313 O O . LEU A 1 290 ? 33.417 21.634 -57.069 1.00 36.44 290 LEU A O 1
#

pLDDT: mean 76.77, std 17.46, range [29.06, 93.94]

Radius of gyration: 28.38 Å; chains: 1; bounding box: 62×50×112 Å

Organism: Mizuhopecten yessoensis (NCBI:txid6573)